Protein AF-0000000073406233 (afdb_homodimer)

Solvent-accessible surface area (backbone atoms only — not comparable to full-atom values): 13019 Å² total; per-residue (Å²): 131,81,78,71,68,75,78,52,61,60,64,56,54,26,54,64,67,69,50,50,72,65,38,45,51,52,51,52,48,48,65,69,65,70,52,70,41,33,51,62,58,50,15,62,76,68,72,44,57,47,68,59,40,46,52,33,52,50,50,39,36,74,75,60,45,32,47,71,45,80,42,73,58,92,57,93,62,80,64,46,53,32,35,31,70,40,94,59,34,68,59,51,50,47,51,51,48,50,51,43,36,48,52,48,50,46,36,52,65,53,34,53,66,73,102,131,80,78,72,68,74,78,51,61,61,64,55,54,25,54,63,69,69,50,48,71,65,37,45,51,51,51,51,49,47,66,69,65,69,54,70,40,34,51,63,57,51,14,63,76,69,72,45,55,50,70,59,39,46,53,33,52,50,51,38,36,74,76,61,46,33,48,72,44,81,42,74,58,93,56,95,60,82,64,45,52,32,35,32,69,40,93,60,34,66,59,50,50,48,50,52,48,50,50,42,36,48,51,48,51,46,36,51,66,54,35,54,65,73,100

Nearest PDB structures (foldseek):
  2d1h-assembly1_B  TM=9.060E-01  e=1.188E-09  Sulfurisphaera tokodaii str. 7
  3r0a-assembly1_A  TM=8.341E-01  e=3.318E-06  Methanosarcina mazei
  6xjf-assembly3_C  TM=7.543E-01  e=2.856E-05  Pyrococcus furiosus DSM 3638
  6pln-assembly2_B  TM=7.635E-01  e=7.187E-05  Pyrococcus furiosus
  6kf9-assembly1_G  TM=6.848E-01  e=2.781E-04  Thermococcus kodakarensis KOD1

Organism: Sulfolobus acidocaldarius (strain ATCC 33909 / DSM 639 / JCM 8929 / NBRC 15157 / NCIMB 11770) (NCBI:txid330779)

Secondary structure (DSSP, 8-state):
---------HHHHHHHHT--HHHHHHHHHHHHH-S-EEHHHHHHHHT--HHHHHHHHHHHHHHTSEEEEEE--SSSS--EEEEEE-TTHHHHHHHHHHHHHHHHHHIIIIIHHH-/---------HHHHHHHHT--HHHHHHHHHHHHH-S-EEHHHHHHHHT--HHHHHHHHHHHHHHTSEEEEEE--SSSS--EEEEEE-TTHHHHHHHHHHHHHHHHHHIIIIIHHH-

Structure (mmCIF, N/CA/C/O backbone):
data_AF-0000000073406233-model_v1
#
loop_
_entity.id
_entity.type
_entity.pdbx_description
1 polymer Lrs14
#
loop_
_atom_site.group_PDB
_atom_site.id
_atom_site.type_symbol
_atom_site.label_atom_id
_atom_site.label_alt_id
_atom_site.label_comp_id
_atom_site.label_asym_id
_atom_site.label_entity_id
_atom_site.label_seq_id
_atom_site.pdbx_PDB_ins_code
_atom_site.Cartn_x
_atom_site.Cartn_y
_atom_site.Cartn_z
_atom_site.occupancy
_atom_site.B_iso_or_equiv
_atom_site.auth_seq_id
_atom_site.auth_comp_id
_atom_site.auth_asym_id
_atom_site.auth_atom_id
_atom_site.pdbx_PDB_model_num
ATOM 1 N N . MET A 1 1 ? 2.82 15.617 28.672 1 27.91 1 MET A N 1
ATOM 2 C CA . MET A 1 1 ? 2.141 15.984 27.422 1 27.91 1 MET A CA 1
ATOM 3 C C . MET A 1 1 ? 1.972 14.766 26.516 1 27.91 1 MET A C 1
ATOM 5 O O . MET A 1 1 ? 2.955 14.141 26.125 1 27.91 1 MET A O 1
ATOM 9 N N . SER A 1 2 ? 0.947 13.945 26.688 1 33.59 2 SER A N 1
ATOM 10 C CA . SER A 1 2 ? 0.614 12.586 26.25 1 33.59 2 SER A CA 1
ATOM 11 C C . SER A 1 2 ? 0.707 12.461 24.734 1 33.59 2 SER A C 1
ATOM 13 O O . SER A 1 2 ? 0.006 13.156 24 1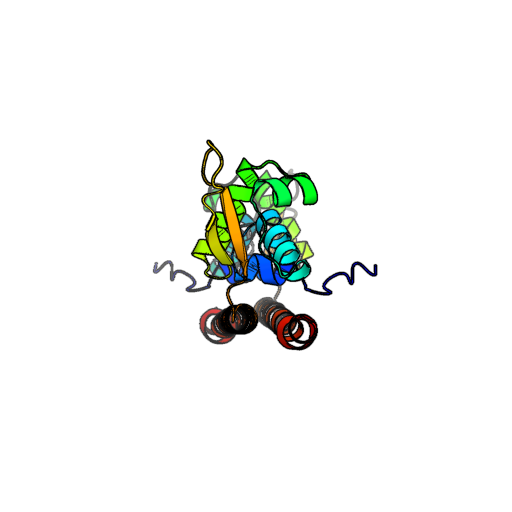 33.59 2 SER A O 1
ATOM 15 N N . GLN A 1 3 ? 1.938 12.555 24.109 1 39.31 3 GLN A N 1
ATOM 16 C CA . GLN A 1 3 ? 2.125 12.203 22.703 1 39.31 3 GLN A CA 1
ATOM 17 C C . GLN A 1 3 ? 1.116 11.141 22.266 1 39.31 3 GLN A C 1
ATOM 19 O O . GLN A 1 3 ? 1.322 9.945 22.484 1 39.31 3 GLN A O 1
ATOM 24 N N . GLU A 1 4 ? -0.13 11.32 22.562 1 43.41 4 GLU A N 1
ATOM 25 C CA . GLU A 1 4 ? -1.211 10.43 22.141 1 43.41 4 GLU A CA 1
ATOM 26 C C . GLU A 1 4 ? -0.972 9.891 20.734 1 43.41 4 GLU A C 1
ATOM 28 O O . GLU A 1 4 ? -0.929 10.656 19.766 1 43.41 4 GLU A O 1
ATOM 33 N N . LYS A 1 5 ? -0.075 8.922 20.562 1 53.22 5 LYS A N 1
ATOM 34 C CA . LYS A 1 5 ? 0.277 8.109 19.406 1 53.22 5 LYS A CA 1
ATOM 35 C C . LYS A 1 5 ? -0.947 7.824 18.547 1 53.22 5 LYS A C 1
ATOM 37 O O . LYS A 1 5 ? -1.964 7.332 19.031 1 53.22 5 LYS A O 1
ATOM 42 N N . MET A 1 6 ? -1.177 8.883 17.594 1 57.56 6 MET A N 1
ATOM 43 C CA . MET A 1 6 ? -2.23 8.625 16.625 1 57.56 6 MET A CA 1
ATOM 44 C C . MET A 1 6 ? -2.256 7.152 16.234 1 57.56 6 MET A C 1
ATOM 46 O O . MET A 1 6 ? -1.22 6.574 15.891 1 57.56 6 MET A O 1
ATOM 50 N N . GLY A 1 7 ? -3.037 6.387 17 1 69.62 7 GLY A N 1
ATOM 51 C CA . GLY A 1 7 ? -3.395 5 16.75 1 69.62 7 GLY A CA 1
ATOM 52 C C . GLY A 1 7 ? -3.676 4.711 15.281 1 69.62 7 GLY A C 1
ATOM 53 O O . GLY A 1 7 ? -4.367 3.746 14.953 1 69.62 7 GLY A O 1
ATOM 54 N N . ILE A 1 8 ? -3.139 5.617 14.328 1 77.19 8 ILE A N 1
ATOM 55 C CA . ILE A 1 8 ? -3.504 5.488 12.922 1 77.19 8 ILE A CA 1
ATOM 56 C C . ILE A 1 8 ? -2.594 4.469 12.242 1 77.19 8 ILE A C 1
ATOM 58 O O . ILE A 1 8 ? -1.377 4.48 12.445 1 77.19 8 ILE A O 1
ATOM 62 N N . ASN A 1 9 ? -3.225 3.521 11.656 1 89.25 9 ASN A N 1
ATOM 63 C CA . ASN A 1 9 ? -2.439 2.557 10.891 1 89.25 9 ASN A CA 1
ATOM 64 C C . ASN A 1 9 ? -1.696 3.227 9.742 1 89.25 9 ASN A C 1
ATOM 66 O O . ASN A 1 9 ? -2.297 3.551 8.711 1 89.25 9 ASN A O 1
ATOM 70 N N . LYS A 1 10 ? -0.419 3.467 9.914 1 93.81 10 LYS A N 1
ATOM 71 C CA . LYS A 1 10 ? 0.431 4.191 8.977 1 93.81 10 LYS A CA 1
ATOM 72 C C . LYS A 1 10 ? 0.488 3.482 7.625 1 93.81 10 LYS A C 1
ATOM 74 O O . LYS A 1 10 ? 0.562 4.133 6.578 1 93.81 10 LYS A O 1
ATOM 79 N N . GLU A 1 11 ? 0.4 2.219 7.676 1 94.12 11 GLU A N 1
ATOM 80 C CA . GLU A 1 11 ? 0.504 1.43 6.453 1 94.12 11 GLU A CA 1
ATOM 81 C C . GLU A 1 11 ? -0.662 1.714 5.512 1 94.12 11 GLU A C 1
ATOM 83 O O . GLU A 1 11 ? -0.484 1.771 4.293 1 94.12 11 GLU A O 1
ATOM 88 N N . VAL A 1 12 ? -1.821 1.859 6.008 1 95.5 12 VAL A N 1
ATOM 89 C CA . VAL A 1 12 ? -3.01 2.131 5.203 1 95.5 12 VAL A CA 1
ATOM 90 C C . VAL A 1 12 ? -2.869 3.484 4.512 1 95.5 12 VAL A C 1
ATOM 92 O O . VAL A 1 12 ? -3.168 3.613 3.322 1 95.5 12 VAL A O 1
ATOM 95 N N . ILE A 1 13 ? -2.379 4.414 5.227 1 96.62 13 ILE A N 1
ATOM 96 C CA . ILE A 1 13 ? -2.186 5.754 4.684 1 96.62 13 ILE A CA 1
ATOM 97 C C . ILE A 1 13 ? -1.127 5.715 3.584 1 96.62 13 ILE A C 1
ATOM 99 O O . ILE A 1 13 ? -1.344 6.238 2.488 1 96.62 13 ILE A O 1
ATOM 103 N N . ARG A 1 14 ? -0.051 5.066 3.906 1 96.38 14 ARG A N 1
ATOM 104 C CA . ARG A 1 14 ? 1.055 4.93 2.963 1 96.38 14 ARG A CA 1
ATOM 105 C C . ARG A 1 14 ? 0.585 4.301 1.655 1 96.38 14 ARG A C 1
ATOM 107 O O . ARG A 1 14 ? 0.91 4.793 0.573 1 96.38 14 ARG A O 1
ATOM 114 N N . CYS A 1 15 ? -0.228 3.336 1.757 1 95.38 15 CYS A N 1
ATOM 115 C CA . CYS A 1 15 ? -0.667 2.574 0.592 1 95.38 15 CYS A CA 1
ATOM 116 C C . CYS A 1 15 ? -1.748 3.324 -0.175 1 95.38 15 CYS A C 1
ATOM 118 O O . CYS A 1 15 ? -1.726 3.367 -1.406 1 95.38 15 CYS A O 1
ATOM 120 N N . CYS A 1 16 ? -2.629 3.838 0.503 1 97.06 16 CYS A N 1
ATOM 121 C CA . CYS A 1 16 ? -3.75 4.492 -0.163 1 97.06 16 CYS A CA 1
ATOM 122 C C . CYS A 1 16 ? -3.295 5.746 -0.893 1 97.06 16 CYS A C 1
ATOM 124 O O . CYS A 1 16 ? -3.807 6.066 -1.968 1 97.06 16 CYS A O 1
ATOM 126 N N . TYR A 1 17 ? -2.334 6.422 -0.331 1 97.31 17 TYR A N 1
ATOM 127 C CA . TYR A 1 17 ? -1.881 7.656 -0.963 1 97.31 17 TYR A CA 1
ATOM 128 C C . TYR A 1 17 ? -0.66 7.402 -1.84 1 97.31 17 TYR A C 1
ATOM 130 O O . TYR A 1 17 ? -0.208 8.297 -2.559 1 97.31 17 TYR A O 1
ATOM 138 N N . LYS A 1 18 ? -0.112 6.242 -1.764 1 95.88 18 LYS A N 1
ATOM 139 C CA . LYS A 1 18 ? 1.067 5.883 -2.543 1 95.88 18 LYS A CA 1
ATOM 140 C C . LYS A 1 18 ? 2.225 6.84 -2.266 1 95.88 18 LYS A C 1
ATOM 142 O O . LYS A 1 18 ? 2.83 7.375 -3.197 1 95.88 18 LYS A O 1
ATOM 147 N N . ILE A 1 19 ? 2.553 7 -0.996 1 97.06 19 ILE A N 1
ATOM 148 C CA . ILE A 1 19 ? 3.617 7.902 -0.577 1 97.06 19 ILE A CA 1
ATOM 149 C C . ILE A 1 19 ? 4.582 7.168 0.35 1 97.06 19 ILE A C 1
ATOM 151 O O . ILE A 1 19 ? 4.297 6.059 0.803 1 97.06 19 ILE A O 1
ATOM 155 N N . SER A 1 20 ? 5.715 7.789 0.673 1 96.81 20 SER A N 1
ATOM 156 C CA . SER A 1 20 ? 6.754 7.152 1.475 1 96.81 20 SER A CA 1
ATOM 157 C C . SER A 1 20 ? 6.434 7.234 2.963 1 96.81 20 SER A C 1
ATOM 159 O O . SER A 1 20 ? 5.527 7.961 3.369 1 96.81 20 SER A O 1
ATOM 161 N N . ASP A 1 21 ? 7.191 6.484 3.732 1 96.94 21 ASP A N 1
ATOM 162 C CA . ASP A 1 21 ? 7.055 6.527 5.188 1 96.94 21 ASP A CA 1
ATOM 163 C C . ASP A 1 21 ? 7.301 7.938 5.719 1 96.94 21 ASP A C 1
ATOM 165 O O . ASP A 1 21 ? 6.613 8.391 6.633 1 96.94 21 ASP A O 1
ATOM 169 N N . THR A 1 22 ? 8.242 8.539 5.062 1 97.88 22 THR A N 1
ATOM 170 C CA . THR A 1 22 ? 8.57 9.898 5.48 1 97.88 22 THR A CA 1
ATOM 171 C C . THR A 1 22 ? 7.406 10.844 5.215 1 97.88 22 THR A C 1
ATOM 173 O O . THR A 1 22 ? 7.082 11.688 6.051 1 97.88 22 THR A O 1
ATOM 176 N N . ASP A 1 23 ? 6.793 10.656 4.043 1 98.5 23 ASP A N 1
ATOM 177 C CA . ASP A 1 23 ? 5.625 11.469 3.715 1 98.5 23 ASP A CA 1
ATOM 178 C C . ASP A 1 23 ? 4.512 11.266 4.738 1 98.5 23 ASP A C 1
ATOM 180 O O . ASP A 1 23 ? 3.871 12.227 5.164 1 98.5 23 ASP A O 1
ATOM 184 N N . VAL A 1 24 ? 4.336 10.07 5.109 1 98.12 24 VAL A N 1
ATOM 185 C CA . VAL A 1 24 ? 3.301 9.734 6.082 1 98.12 24 VAL A CA 1
ATOM 186 C C . VAL A 1 24 ? 3.621 10.391 7.426 1 98.12 24 VAL A C 1
ATOM 188 O O . VAL A 1 24 ? 2.75 11 8.047 1 98.12 24 VAL A O 1
ATOM 191 N N . ASP A 1 25 ? 4.824 10.258 7.852 1 97.81 25 ASP A N 1
ATOM 192 C CA . ASP A 1 25 ? 5.23 10.836 9.125 1 97.81 25 ASP A CA 1
ATOM 193 C C . ASP A 1 25 ? 5.059 12.352 9.125 1 97.81 25 ASP A C 1
ATOM 195 O O . ASP A 1 25 ? 4.637 12.938 10.125 1 97.81 25 ASP A O 1
ATOM 199 N N . CYS A 1 26 ? 5.438 12.93 8.039 1 98.44 26 CYS A N 1
ATOM 200 C CA . CYS A 1 26 ? 5.246 14.367 7.887 1 98.44 26 CYS A CA 1
ATOM 201 C C . CYS A 1 26 ? 3.775 14.742 8.039 1 98.44 26 CYS A C 1
ATOM 203 O O . CYS A 1 26 ? 3.441 15.68 8.766 1 98.44 26 CYS A O 1
ATOM 205 N N . LEU A 1 27 ? 2.934 14 7.332 1 98.12 27 LEU A N 1
ATOM 206 C CA . LEU A 1 27 ? 1.495 14.227 7.398 1 98.12 27 LEU A CA 1
ATOM 207 C C . LEU A 1 27 ? 0.986 14.086 8.828 1 98.12 27 LEU A C 1
ATOM 209 O O . LEU A 1 27 ? 0.246 14.938 9.32 1 98.12 27 LEU A O 1
ATOM 213 N N . LEU A 1 28 ? 1.432 13.023 9.484 1 96.69 28 LEU A N 1
ATOM 214 C CA . LEU A 1 28 ? 0.965 12.758 10.844 1 96.69 28 LEU A CA 1
ATOM 215 C C . LEU A 1 28 ? 1.443 13.844 11.805 1 96.69 28 LEU A C 1
ATOM 217 O O . LEU A 1 28 ? 0.732 14.203 12.742 1 96.69 28 LEU A O 1
ATOM 221 N N . LYS A 1 29 ? 2.598 14.336 11.57 1 97.38 29 LYS A N 1
ATOM 222 C CA . LYS A 1 29 ? 3.109 15.43 12.398 1 97.38 29 LYS A CA 1
ATOM 223 C C . LYS A 1 29 ? 2.27 16.688 12.227 1 97.38 29 LYS A C 1
ATOM 225 O O . LYS A 1 29 ? 1.967 17.375 13.203 1 97.38 29 LYS A O 1
ATOM 230 N N . LEU A 1 30 ? 1.92 17 11.008 1 97.75 30 LEU A N 1
ATOM 231 C CA . LEU A 1 30 ? 1.071 18.156 10.734 1 97.75 30 LEU A CA 1
ATOM 232 C C . LEU A 1 30 ? -0.292 18 11.398 1 97.75 30 LEU A C 1
ATOM 234 O O . LEU A 1 30 ? -0.848 18.953 11.922 1 97.75 30 LEU A O 1
ATOM 238 N N . ILE A 1 31 ? -0.804 16.797 11.344 1 96.25 31 ILE A N 1
ATOM 239 C CA . ILE A 1 31 ? -2.09 16.5 11.961 1 96.25 31 ILE A CA 1
ATOM 240 C C . ILE A 1 31 ? -1.979 16.672 13.477 1 96.25 31 ILE A C 1
ATOM 242 O O . ILE A 1 31 ? -2.91 17.156 14.125 1 96.25 31 ILE A O 1
ATOM 246 N N . GLU A 1 32 ? -0.879 16.297 13.984 1 94.5 32 GLU A N 1
ATOM 247 C CA . GLU A 1 32 ? -0.629 16.406 15.422 1 94.5 32 GLU A CA 1
ATO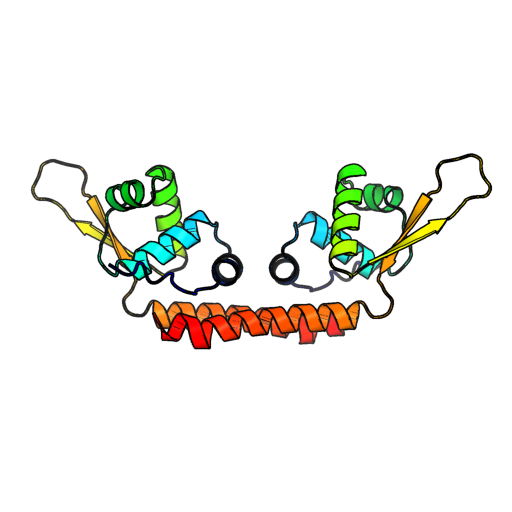M 248 C C . GLU A 1 32 ? -0.538 17.875 15.852 1 94.5 32 GLU A C 1
ATOM 250 O O . GLU A 1 32 ? -1.104 18.25 16.875 1 94.5 32 GLU A O 1
ATOM 255 N N . LEU A 1 33 ? 0.175 18.656 15.117 1 95.12 33 LEU A N 1
ATOM 256 C CA . LEU A 1 33 ? 0.464 20.031 15.492 1 95.12 33 LEU A CA 1
ATOM 257 C C . LEU A 1 33 ? -0.759 20.922 15.281 1 95.12 33 LEU A C 1
ATOM 259 O O . LEU A 1 33 ? -1.033 21.797 16.094 1 95.12 33 LEU A O 1
ATOM 263 N N . ARG A 1 34 ? -1.436 20.719 14.164 1 95.19 34 ARG A N 1
ATOM 264 C CA . ARG A 1 34 ? -2.631 21.469 13.805 1 95.19 34 ARG A CA 1
ATOM 265 C C . ARG A 1 34 ? -2.336 22.969 13.734 1 95.19 34 ARG A C 1
ATOM 267 O O . ARG A 1 34 ? -3.146 23.781 14.172 1 95.19 34 ARG A O 1
ATOM 274 N N . LYS A 1 35 ? -1.199 23.391 13.32 1 96.44 35 LYS A N 1
ATOM 275 C CA . LYS A 1 35 ? -0.795 24.781 13.156 1 96.44 35 LYS A CA 1
ATOM 276 C C . LYS A 1 35 ? 0.178 24.938 11.992 1 96.44 35 LYS A C 1
ATOM 278 O O . LYS A 1 35 ? 0.847 23.984 11.602 1 96.44 35 LYS A O 1
ATOM 283 N N . PRO A 1 36 ? 0.246 26.141 11.398 1 97.56 36 PRO A N 1
ATOM 284 C CA . PRO A 1 36 ? 1.221 26.391 10.328 1 97.56 36 PRO A CA 1
ATOM 285 C C . PRO A 1 36 ? 2.662 26.188 10.789 1 97.56 36 PRO A C 1
ATOM 287 O O . PRO A 1 36 ? 3.006 26.547 11.922 1 97.56 36 PRO A O 1
ATOM 290 N N . ILE A 1 37 ? 3.432 25.609 9.938 1 97.5 37 ILE A N 1
ATOM 291 C CA . ILE A 1 37 ? 4.824 25.328 10.289 1 97.5 37 ILE A CA 1
ATOM 292 C C . ILE A 1 37 ? 5.699 25.469 9.039 1 97.5 37 ILE A C 1
ATOM 294 O O . ILE A 1 37 ? 5.266 25.156 7.934 1 97.5 37 ILE A O 1
ATOM 298 N N . THR A 1 38 ? 6.945 25.938 9.25 1 97.31 38 THR A N 1
ATOM 299 C CA . THR A 1 38 ? 7.875 26.047 8.133 1 97.31 38 THR A CA 1
ATOM 300 C C . THR A 1 38 ? 8.578 24.719 7.875 1 97.31 38 THR A C 1
ATOM 302 O O . THR A 1 38 ? 8.594 23.844 8.742 1 97.31 38 THR A O 1
ATOM 305 N N . SER A 1 39 ? 9.109 24.609 6.594 1 97.69 39 SER A N 1
ATOM 306 C CA . SER A 1 39 ? 9.875 23.406 6.273 1 97.69 39 SER A CA 1
ATOM 307 C C . SER A 1 39 ? 11.062 23.234 7.211 1 97.69 39 SER A C 1
ATOM 309 O O . SER A 1 39 ? 11.414 22.125 7.586 1 97.69 39 SER A O 1
ATOM 311 N N . GLU A 1 40 ? 11.625 24.344 7.668 1 96.94 40 GLU A N 1
ATOM 312 C CA . GLU A 1 40 ? 12.766 24.312 8.57 1 96.94 40 GLU A CA 1
ATOM 313 C C . GLU A 1 40 ? 12.375 23.781 9.945 1 96.94 40 GLU A C 1
ATOM 315 O O . GLU A 1 40 ? 13.07 22.938 10.508 1 96.94 40 GLU A O 1
ATOM 320 N N . GLU A 1 41 ? 11.352 24.297 10.438 1 97.62 41 GLU A N 1
ATOM 321 C CA . GLU A 1 41 ? 10.867 23.844 11.734 1 97.62 41 GLU A CA 1
ATOM 322 C C . GLU A 1 41 ? 10.508 22.359 11.711 1 97.62 41 GLU A C 1
ATOM 324 O O . GLU A 1 41 ? 10.852 21.609 12.633 1 97.62 41 GLU A O 1
ATOM 329 N N . LEU A 1 42 ? 9.805 21.938 10.695 1 98.25 42 LEU A N 1
ATOM 330 C CA . LEU A 1 42 ? 9.414 20.547 10.562 1 98.25 42 LEU A CA 1
ATOM 331 C C . LEU A 1 42 ? 10.641 19.641 10.438 1 98.25 42 LEU A C 1
ATOM 333 O O . LEU A 1 42 ? 10.68 18.562 11.031 1 98.25 42 LEU A O 1
ATOM 337 N N . SER A 1 43 ? 11.609 20.062 9.648 1 98.56 43 SER A N 1
ATOM 338 C CA . SER A 1 43 ? 12.875 19.344 9.508 1 98.56 43 SER A CA 1
ATOM 339 C C . SER A 1 43 ? 13.539 19.125 10.859 1 98.56 43 SER A C 1
ATOM 341 O O . SER A 1 43 ? 13.977 18.016 11.172 1 98.56 43 SER A O 1
ATOM 343 N N . ASP A 1 44 ? 13.57 20.172 11.68 1 98.25 44 ASP A N 1
ATOM 344 C CA . ASP A 1 44 ? 14.18 20.109 13.008 1 98.25 44 ASP A CA 1
ATOM 345 C C . ASP A 1 44 ? 13.414 19.141 13.914 1 98.25 44 ASP A C 1
ATOM 347 O O . ASP A 1 44 ? 14.023 18.328 14.617 1 98.25 44 ASP A O 1
ATOM 351 N N . MET A 1 45 ? 12.102 19.219 13.867 1 97.69 45 MET A N 1
ATOM 352 C CA . MET A 1 45 ? 11.258 18.391 14.727 1 97.69 45 MET A CA 1
ATOM 353 C C . MET A 1 45 ? 11.391 16.922 14.359 1 97.69 45 MET A C 1
ATOM 355 O O . MET A 1 45 ? 11.375 16.047 15.234 1 97.69 45 MET A O 1
ATOM 359 N N . MET A 1 46 ? 11.484 16.641 13.07 1 98.12 46 MET A N 1
ATOM 360 C CA . MET A 1 46 ? 11.477 15.258 12.594 1 98.12 46 MET A CA 1
ATOM 361 C C . MET A 1 46 ? 12.898 14.727 12.438 1 98.12 46 MET A C 1
ATOM 363 O O . MET A 1 46 ? 13.094 13.531 12.234 1 98.12 46 MET A O 1
ATOM 367 N N . LYS A 1 47 ? 13.875 15.609 12.555 1 98.38 47 LYS A N 1
ATOM 368 C CA . LYS A 1 47 ? 15.281 15.25 12.391 1 98.38 47 LYS A CA 1
ATOM 369 C C . LYS A 1 47 ? 15.539 14.641 11.023 1 98.38 47 LYS A C 1
ATOM 371 O O . LYS A 1 47 ? 16.172 13.586 10.914 1 98.38 47 LYS A O 1
ATOM 376 N N . VAL A 1 48 ? 14.945 15.203 9.992 1 98.25 48 VAL A N 1
ATOM 377 C CA . VAL A 1 48 ? 15.086 14.891 8.578 1 98.25 48 VAL A CA 1
ATOM 378 C C . VAL A 1 48 ? 15.539 16.141 7.816 1 98.25 48 VAL A C 1
ATOM 380 O O . VAL A 1 48 ? 15.219 17.266 8.211 1 98.25 48 VAL A O 1
ATOM 383 N N . SER A 1 49 ? 16.281 16.031 6.793 1 98.5 49 SER A N 1
ATOM 384 C CA . SER A 1 49 ? 16.812 17.172 6.051 1 98.5 49 SER A CA 1
ATOM 385 C C . SER A 1 49 ? 15.68 18.047 5.492 1 98.5 49 SER A C 1
ATOM 387 O O . SER A 1 49 ? 14.617 17.531 5.141 1 98.5 49 SER A O 1
ATOM 389 N N . LYS A 1 50 ? 16 19.234 5.324 1 97.75 50 LYS A N 1
ATOM 390 C CA . LYS A 1 50 ? 15.031 20.172 4.773 1 97.75 50 LYS A CA 1
ATOM 391 C C . LYS A 1 50 ? 14.617 19.766 3.359 1 97.75 50 LYS A C 1
ATOM 393 O O . LYS A 1 50 ? 13.453 19.906 2.982 1 97.75 50 LYS A O 1
ATOM 398 N N . THR A 1 51 ? 15.586 19.312 2.602 1 98 51 THR A N 1
ATOM 399 C CA . THR A 1 51 ? 15.305 18.875 1.242 1 98 51 THR A CA 1
ATOM 400 C C . THR A 1 51 ? 1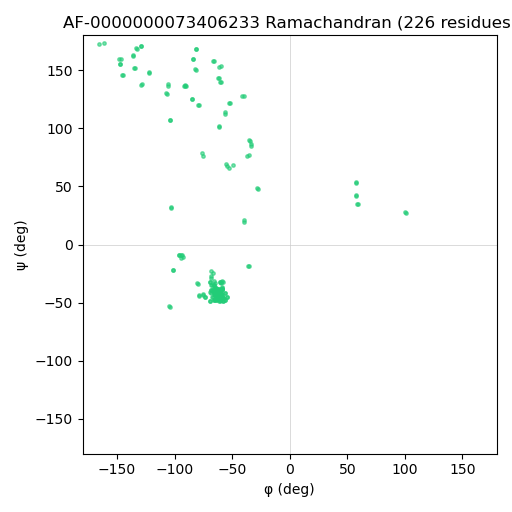4.266 17.75 1.244 1 98 51 THR A C 1
ATOM 402 O O . THR A 1 51 ? 13.289 17.797 0.491 1 98 51 THR A O 1
ATOM 405 N N . THR A 1 52 ? 14.383 16.75 2.113 1 98.44 52 THR A N 1
ATOM 406 C CA . THR A 1 52 ? 13.445 15.648 2.234 1 98.44 52 THR A CA 1
ATOM 407 C C . THR A 1 52 ? 12.07 16.141 2.676 1 98.44 52 THR A C 1
ATOM 409 O O . THR A 1 52 ? 11.047 15.727 2.125 1 98.44 52 THR A O 1
ATOM 412 N N . ILE A 1 53 ? 12.141 16.984 3.578 1 98.69 53 ILE A N 1
ATOM 413 C CA . ILE A 1 53 ? 10.898 17.547 4.102 1 98.69 53 ILE A CA 1
ATOM 414 C C . ILE A 1 53 ? 10.188 18.344 3.004 1 98.69 53 ILE A C 1
ATOM 416 O O . ILE A 1 53 ? 8.977 18.219 2.824 1 98.69 53 ILE A O 1
ATOM 420 N N . GLU A 1 54 ? 10.906 19.156 2.336 1 98.31 54 GLU A N 1
ATOM 421 C CA . GLU A 1 54 ? 10.32 19.953 1.261 1 98.31 54 GLU A CA 1
ATOM 422 C C . GLU A 1 54 ? 9.703 19.047 0.188 1 98.31 54 GLU A C 1
ATOM 424 O O . GLU A 1 54 ? 8.641 19.359 -0.348 1 98.31 54 GLU A O 1
ATOM 429 N N . ASN A 1 55 ? 10.336 17.969 -0.107 1 98.75 55 ASN A N 1
ATOM 430 C CA . ASN A 1 55 ? 9.789 16.984 -1.042 1 98.75 55 ASN A CA 1
ATOM 431 C C . ASN A 1 55 ? 8.484 16.391 -0.524 1 98.75 55 ASN A C 1
ATOM 433 O O . ASN A 1 55 ? 7.516 16.266 -1.275 1 98.75 55 ASN A O 1
ATOM 437 N N . SER A 1 56 ? 8.461 16.047 0.708 1 98.81 56 SER A N 1
ATOM 438 C CA . SER A 1 56 ? 7.254 15.5 1.318 1 98.81 56 SER A CA 1
ATOM 439 C C . SER A 1 56 ? 6.113 16.516 1.296 1 98.81 56 SER A C 1
ATOM 441 O O . SER A 1 56 ? 4.977 16.172 0.96 1 98.81 56 SER A O 1
ATOM 443 N N . LEU A 1 57 ? 6.465 17.719 1.646 1 98.75 57 LEU A N 1
ATOM 444 C CA . LEU A 1 57 ? 5.457 18.781 1.678 1 98.75 57 LEU A CA 1
ATOM 445 C C . LEU A 1 57 ? 4.887 19.016 0.285 1 98.75 57 LEU A C 1
ATOM 447 O O . LEU A 1 57 ? 3.682 19.25 0.134 1 98.75 57 LEU A O 1
ATOM 451 N N . LYS A 1 58 ? 5.723 19.016 -0.662 1 98.62 58 LYS A N 1
ATOM 452 C CA . LYS A 1 58 ? 5.258 19.156 -2.039 1 98.62 58 LYS A CA 1
ATOM 453 C C . LYS A 1 58 ? 4.297 18.031 -2.41 1 98.62 58 LYS A C 1
ATOM 455 O O . LYS A 1 58 ? 3.24 18.281 -2.996 1 98.62 58 LYS A O 1
ATOM 460 N N . LYS A 1 59 ? 4.621 16.797 -2.043 1 98.75 59 LYS A N 1
ATOM 461 C CA . LYS A 1 59 ? 3.77 15.648 -2.34 1 98.75 59 LYS A CA 1
ATOM 462 C C . LYS A 1 59 ? 2.422 15.766 -1.636 1 98.75 59 LYS A C 1
ATOM 464 O O . LYS A 1 59 ? 1.377 15.508 -2.236 1 98.75 59 LYS A O 1
ATOM 469 N N . LEU A 1 60 ? 2.482 16.141 -0.412 1 98.75 60 LEU A N 1
ATOM 470 C CA . LEU A 1 60 ? 1.261 16.281 0.371 1 98.75 60 LEU A CA 1
ATOM 471 C C . LEU A 1 60 ? 0.384 17.406 -0.183 1 98.75 60 LEU A C 1
ATOM 473 O O . LEU A 1 60 ? -0.845 17.312 -0.14 1 98.75 60 LEU A O 1
ATOM 477 N N . MET A 1 61 ? 1.056 18.438 -0.748 1 98.62 61 MET A N 1
ATOM 478 C CA . MET A 1 61 ? 0.317 19.5 -1.424 1 98.62 61 MET A CA 1
ATOM 479 C C . MET A 1 61 ? -0.315 19 -2.713 1 98.62 61 MET A C 1
ATOM 481 O O . MET A 1 61 ? -1.472 19.297 -3.008 1 98.62 61 MET A O 1
ATOM 485 N N . ASP A 1 62 ? 0.406 18.188 -3.479 1 98.5 62 ASP A N 1
ATOM 486 C CA . ASP A 1 62 ? -0.09 17.609 -4.727 1 98.5 62 ASP A CA 1
ATOM 487 C C . ASP A 1 62 ? -1.301 16.719 -4.48 1 98.5 62 ASP A C 1
ATOM 489 O O . ASP A 1 62 ? -2.234 16.688 -5.285 1 98.5 62 ASP A O 1
ATOM 493 N N . ILE A 1 63 ? -1.264 15.992 -3.404 1 98.25 63 ILE A N 1
ATOM 494 C CA . ILE A 1 63 ? -2.363 15.109 -3.016 1 98.25 63 ILE A CA 1
ATOM 495 C C . ILE A 1 63 ? -3.566 15.953 -2.59 1 98.25 63 ILE A C 1
ATOM 497 O O . ILE A 1 63 ? -4.711 15.508 -2.707 1 98.25 63 ILE A O 1
ATOM 501 N N . GLY A 1 64 ? -3.262 17.078 -2.037 1 98.56 64 GLY A N 1
ATOM 502 C CA . GLY A 1 64 ? -4.324 18 -1.658 1 98.56 64 GLY A CA 1
ATOM 503 C C . GLY A 1 64 ? -4.656 17.953 -0.179 1 98.56 64 GLY A C 1
ATOM 504 O O . GLY A 1 64 ? -5.789 18.25 0.218 1 98.56 64 GLY A O 1
ATOM 505 N N . LEU A 1 65 ? -3.699 17.609 0.635 1 98.56 65 LEU A N 1
ATOM 506 C CA . LEU A 1 65 ? -3.967 17.484 2.062 1 98.56 65 LEU A CA 1
ATOM 507 C C . LEU A 1 65 ? -3.469 18.703 2.828 1 98.56 65 LEU A C 1
ATOM 509 O O . LEU A 1 65 ? -3.914 18.953 3.949 1 98.56 65 LEU A O 1
ATOM 513 N N . ILE A 1 66 ? -2.484 19.453 2.193 1 98.75 66 ILE A N 1
ATOM 514 C CA . ILE A 1 66 ? -1.942 20.625 2.855 1 98.75 66 ILE A CA 1
ATOM 515 C C . ILE A 1 66 ? -1.837 21.781 1.854 1 98.75 66 ILE A C 1
ATOM 517 O O . ILE A 1 66 ? -1.973 21.578 0.646 1 98.75 66 ILE A O 1
ATOM 521 N N . THR A 1 67 ? -1.716 22.906 2.35 1 98.31 67 THR A N 1
ATOM 522 C CA . THR A 1 67 ? -1.462 24.125 1.576 1 98.31 67 THR A CA 1
ATOM 523 C C . THR A 1 67 ? -0.342 24.938 2.209 1 98.31 67 THR A C 1
ATOM 525 O O . THR A 1 67 ? 0.145 24.609 3.291 1 98.31 67 THR A O 1
ATOM 528 N N . ARG A 1 68 ? 0.147 25.938 1.475 1 97.19 68 ARG A N 1
ATOM 529 C CA . ARG A 1 68 ? 1.18 26.797 2.041 1 97.19 68 ARG A CA 1
ATOM 530 C C . ARG A 1 68 ? 0.875 28.266 1.768 1 97.19 68 ARG A C 1
ATOM 532 O O . ARG A 1 68 ? 0.145 28.594 0.829 1 97.19 68 ARG A O 1
ATOM 539 N N . GLU A 1 69 ? 1.332 29.094 2.631 1 95 69 GLU A N 1
ATOM 540 C CA . GLU A 1 69 ? 1.231 30.547 2.496 1 95 69 GLU A CA 1
ATOM 541 C C . GLU A 1 69 ? 2.592 31.219 2.68 1 95 69 GLU A C 1
ATOM 543 O O . GLU A 1 69 ? 3.377 30.812 3.541 1 95 69 GLU A O 1
ATOM 548 N N . LYS A 1 70 ? 2.758 32.188 1.777 1 91.44 70 LYS A N 1
ATOM 549 C CA . LYS A 1 70 ? 3.998 32.938 1.87 1 91.44 70 LYS A CA 1
ATOM 550 C C . LYS A 1 70 ? 3.916 34 2.979 1 91.44 70 LYS A C 1
ATOM 552 O O . LYS A 1 70 ? 2.92 34.719 3.092 1 91.44 70 LYS A O 1
ATOM 557 N N . LYS A 1 71 ? 4.777 33.906 3.932 1 82.31 71 LYS A N 1
ATOM 558 C CA . LYS A 1 71 ? 4.863 35 4.898 1 82.31 71 LYS A CA 1
ATOM 559 C C . LYS A 1 71 ? 6.094 35.875 4.648 1 82.31 71 LYS A C 1
ATOM 561 O O . LYS A 1 71 ? 7.207 35.344 4.531 1 82.31 71 LYS A O 1
ATOM 566 N N . THR A 1 72 ? 5.797 37.125 4.105 1 71.75 72 THR A N 1
ATOM 567 C CA . THR A 1 72 ? 6.867 38.062 3.861 1 71.75 72 THR A CA 1
ATOM 568 C C . THR A 1 72 ? 7.332 38.719 5.168 1 71.75 72 THR A C 1
ATOM 570 O O . THR A 1 72 ? 6.523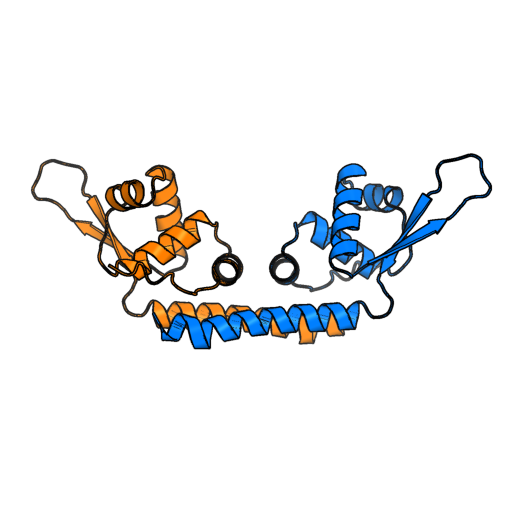 39.281 5.91 1 71.75 72 THR A O 1
ATOM 573 N N . ASP A 1 73 ? 8.094 38 5.891 1 62.56 73 ASP A N 1
ATOM 574 C CA . ASP A 1 73 ? 8.648 38.75 7.008 1 62.56 73 ASP A CA 1
ATOM 575 C C . ASP A 1 73 ? 9.32 40.031 6.523 1 62.56 73 ASP A C 1
ATOM 577 O O . ASP A 1 73 ? 9.844 40.094 5.41 1 62.56 73 ASP A O 1
ATOM 581 N N . LYS A 1 74 ? 8.766 41.188 7.102 1 61.72 74 LYS A N 1
ATOM 582 C CA . LYS A 1 74 ? 9.328 42.5 6.84 1 61.72 74 LYS A CA 1
ATOM 583 C C . LYS A 1 74 ? 10.852 42.438 6.727 1 61.72 74 LYS A C 1
ATOM 585 O O . LYS A 1 74 ? 11.5 43.406 6.371 1 61.72 74 LYS A O 1
ATOM 590 N N . ARG A 1 75 ? 11.492 41.406 7.215 1 59.06 75 ARG A N 1
ATOM 591 C CA . ARG A 1 75 ? 12.945 41.469 7.203 1 59.06 75 ARG A CA 1
ATOM 592 C C . ARG A 1 75 ? 13.5 41.062 5.836 1 59.06 75 ARG A C 1
ATOM 594 O O . ARG A 1 75 ? 12.82 40.406 5.043 1 59.06 75 ARG A O 1
ATOM 601 N N . ILE A 1 76 ? 14.438 41.5 5.543 1 63.84 76 ILE A N 1
ATOM 602 C CA . ILE A 1 76 ? 15.422 41.344 4.48 1 63.84 76 ILE A CA 1
ATOM 603 C C . ILE A 1 76 ? 15.781 39.875 4.332 1 63.84 76 ILE A C 1
ATOM 605 O O . ILE A 1 76 ? 16.297 39.25 5.273 1 63.84 76 ILE A O 1
ATOM 609 N N . GLY A 1 77 ? 14.914 39 3.873 1 64.12 77 GLY A N 1
ATOM 610 C CA . GLY A 1 77 ? 15.305 37.656 3.576 1 64.12 77 GLY A CA 1
ATOM 611 C C . GLY A 1 77 ? 14.281 36.906 2.75 1 64.12 77 GLY A C 1
ATOM 612 O O . GLY A 1 77 ? 13.266 37.469 2.346 1 64.12 77 GLY A O 1
ATOM 613 N N . ARG A 1 78 ? 14.633 35.656 2.285 1 71.94 78 ARG A N 1
ATOM 614 C CA . ARG A 1 78 ? 13.805 34.781 1.467 1 71.94 78 ARG A CA 1
ATOM 615 C C . ARG A 1 78 ? 12.469 34.5 2.146 1 71.94 78 ARG A C 1
ATOM 617 O O . ARG A 1 78 ? 12.43 34.156 3.328 1 71.94 78 ARG A O 1
ATOM 624 N N . PRO A 1 79 ? 11.5 34.969 1.546 1 76.94 79 PRO A N 1
ATOM 625 C CA . PRO A 1 79 ? 10.172 34.688 2.096 1 76.94 79 PRO A CA 1
ATOM 626 C C . PRO A 1 79 ? 10.039 33.25 2.572 1 76.94 79 PRO A C 1
ATOM 628 O O . PRO A 1 79 ? 10.617 32.344 1.972 1 76.94 79 PRO A O 1
ATOM 631 N N . LYS A 1 80 ? 9.609 33.062 3.799 1 87.62 80 LYS A N 1
ATOM 632 C CA . LYS A 1 80 ? 9.375 31.719 4.316 1 87.62 80 LYS A CA 1
ATOM 633 C C . LYS A 1 80 ? 7.945 31.266 4.047 1 87.62 80 LYS A C 1
ATOM 635 O O . LYS A 1 80 ? 7.012 32.062 4.098 1 87.62 80 LYS A O 1
ATOM 640 N N . TYR A 1 81 ? 7.812 30.031 3.615 1 95 81 TYR A N 1
ATOM 641 C CA . TYR A 1 81 ? 6.492 29.438 3.451 1 95 81 TYR A CA 1
ATOM 642 C C . TYR A 1 81 ? 6.059 28.703 4.723 1 95 81 TYR A C 1
ATOM 644 O O . TYR A 1 81 ? 6.871 28.047 5.367 1 95 81 TYR A O 1
ATOM 652 N N . TYR A 1 82 ? 4.785 28.922 5.086 1 97.38 82 TYR A N 1
ATOM 653 C CA . TYR A 1 82 ? 4.164 28.172 6.168 1 97.38 82 TYR A CA 1
ATOM 654 C C . TYR A 1 82 ? 3.174 27.156 5.625 1 97.38 82 TYR A C 1
ATOM 656 O O . TYR A 1 82 ? 2.32 27.484 4.797 1 97.38 82 TYR A O 1
ATOM 664 N N . TYR A 1 83 ? 3.309 25.906 6.086 1 98.25 83 TYR A N 1
ATOM 665 C CA . TYR A 1 83 ? 2.477 24.797 5.629 1 98.25 83 TYR A CA 1
ATOM 666 C C . TYR A 1 83 ? 1.451 24.422 6.691 1 98.25 83 TYR A C 1
ATOM 668 O O . TYR A 1 83 ? 1.76 24.406 7.883 1 98.25 83 TYR A O 1
ATOM 676 N N . THR A 1 84 ? 0.279 24.172 6.266 1 97.81 84 THR A N 1
ATOM 677 C CA . THR A 1 84 ? -0.77 23.766 7.191 1 97.81 84 THR A CA 1
ATOM 678 C C . THR A 1 84 ? -1.753 22.812 6.504 1 97.81 84 THR A C 1
ATOM 680 O O . THR A 1 84 ? -1.812 22.766 5.273 1 97.81 84 THR A O 1
ATOM 683 N N . LEU A 1 85 ? -2.475 22.062 7.273 1 98.31 85 LEU A N 1
ATOM 684 C CA . LEU A 1 85 ? -3.553 21.219 6.754 1 98.31 85 LEU A CA 1
ATOM 685 C C . LEU A 1 85 ? -4.637 22.078 6.109 1 98.31 85 LEU A C 1
ATOM 687 O O . LEU A 1 85 ? -4.922 23.188 6.578 1 98.31 85 LEU A O 1
ATOM 691 N N . ILE A 1 86 ? -5.191 21.562 5.055 1 98.12 86 ILE A N 1
ATOM 692 C CA . ILE A 1 86 ? -6.359 22.25 4.523 1 98.12 86 ILE A CA 1
ATOM 693 C C . ILE A 1 86 ? -7.516 22.156 5.516 1 98.12 86 ILE A C 1
ATOM 695 O O . ILE A 1 86 ? -7.523 21.266 6.379 1 98.12 86 ILE A O 1
ATOM 699 N N . ILE A 1 87 ? -8.516 23.016 5.492 1 96.31 87 ILE A N 1
ATOM 700 C CA . ILE A 1 87 ? -9.609 23.156 6.449 1 96.31 87 ILE A CA 1
ATOM 701 C C . ILE A 1 87 ? -10.383 21.844 6.523 1 96.31 87 ILE A C 1
ATOM 703 O O . ILE A 1 87 ? -10.734 21.375 7.609 1 96.31 87 ILE A O 1
ATOM 707 N N . ASN A 1 88 ? -10.711 21.141 5.445 1 96.44 88 ASN A N 1
ATOM 708 C CA . ASN A 1 88 ? -11.523 19.938 5.402 1 96.44 88 ASN A CA 1
ATOM 709 C C . ASN A 1 88 ? -10.656 18.688 5.211 1 96.44 88 ASN A C 1
ATOM 711 O O . ASN A 1 88 ? -11.086 17.719 4.574 1 96.44 88 ASN A O 1
ATOM 715 N N . PHE A 1 89 ? -9.391 18.734 5.758 1 97.38 89 PHE A N 1
ATOM 716 C CA . PHE A 1 89 ? -8.453 17.641 5.504 1 97.38 89 PHE A CA 1
ATOM 717 C C . PHE A 1 89 ? -9.016 16.328 6.016 1 97.38 89 PHE A C 1
ATOM 719 O O . PHE A 1 89 ? -8.781 15.266 5.418 1 97.38 89 PHE A O 1
ATOM 726 N N . GLU A 1 90 ? -9.781 16.344 7.098 1 95.56 90 GLU A N 1
ATOM 727 C CA . GLU A 1 90 ? -10.336 15.109 7.648 1 95.56 90 GLU A CA 1
ATOM 728 C C . GLU A 1 90 ? -11.305 14.453 6.668 1 95.56 90 GLU A C 1
ATOM 730 O O . GLU A 1 90 ? -11.242 13.242 6.445 1 95.56 90 GLU A O 1
ATOM 735 N N . ASP A 1 91 ? -12.188 15.305 6.121 1 96.5 91 ASP A N 1
ATOM 736 C CA . ASP A 1 91 ? -13.133 14.812 5.129 1 96.5 91 ASP A CA 1
ATOM 737 C C . ASP A 1 91 ? -12.414 14.289 3.887 1 96.5 91 ASP A C 1
ATOM 739 O O . ASP A 1 91 ? -12.789 13.266 3.326 1 96.5 91 ASP A O 1
ATOM 743 N N . LYS A 1 92 ? -11.477 15.008 3.463 1 97.5 92 LYS A N 1
ATOM 744 C CA . LYS A 1 92 ? -10.703 14.594 2.293 1 97.5 92 LYS A CA 1
ATOM 745 C C . LYS A 1 92 ? -10.023 13.25 2.531 1 97.5 92 LYS A C 1
ATOM 747 O O . LYS A 1 92 ? -10.062 12.367 1.674 1 97.5 92 LYS A O 1
ATOM 752 N N . MET A 1 93 ? -9.375 13.102 3.674 1 97.19 93 MET A N 1
ATOM 753 C CA . MET A 1 93 ? -8.703 11.844 3.998 1 97.19 93 MET A CA 1
ATOM 754 C C . MET A 1 93 ? -9.703 10.703 4.094 1 97.19 93 MET A C 1
ATOM 756 O O . MET A 1 93 ? -9.445 9.602 3.602 1 97.19 93 MET A O 1
ATOM 760 N N . ARG A 1 94 ? -10.797 10.969 4.742 1 96.06 94 ARG A N 1
ATOM 761 C CA . ARG A 1 94 ? -11.836 9.945 4.84 1 96.06 94 ARG A CA 1
ATOM 762 C C . ARG A 1 94 ? -12.273 9.477 3.459 1 96.06 94 ARG A C 1
ATOM 764 O O . ARG A 1 94 ? -12.359 8.273 3.203 1 96.06 94 ARG A O 1
ATOM 771 N N . ASN A 1 95 ? -12.539 10.438 2.592 1 97.44 95 ASN A N 1
ATOM 772 C CA . ASN A 1 95 ? -12.992 10.117 1.243 1 97.44 95 ASN A CA 1
ATOM 773 C C . ASN A 1 95 ? -11.914 9.398 0.443 1 97.44 95 ASN A C 1
ATOM 775 O O . ASN A 1 95 ? -12.211 8.477 -0.327 1 97.44 95 ASN A O 1
ATOM 779 N N . ASP A 1 96 ? -10.68 9.844 0.597 1 97.81 96 ASP A N 1
ATOM 780 C CA . ASP A 1 96 ? -9.578 9.18 -0.088 1 97.81 96 ASP A CA 1
ATOM 781 C C . ASP A 1 96 ? -9.453 7.727 0.359 1 97.81 96 ASP A C 1
ATOM 783 O O . ASP A 1 96 ? -9.273 6.828 -0.468 1 97.81 96 ASP A O 1
ATOM 787 N N . LEU A 1 97 ? -9.547 7.449 1.612 1 97.38 97 LEU A N 1
ATOM 788 C CA . LEU A 1 97 ? -9.43 6.098 2.15 1 97.38 97 LEU A CA 1
ATOM 789 C C . LEU A 1 97 ? -10.617 5.238 1.721 1 97.38 97 LEU A C 1
ATOM 791 O O . LEU A 1 97 ? -10.453 4.055 1.419 1 97.38 97 LEU A O 1
ATOM 795 N N . LEU A 1 98 ? -11.812 5.875 1.708 1 97 98 LEU A N 1
ATOM 796 C CA . LEU A 1 98 ? -12.992 5.168 1.22 1 97 98 LEU A CA 1
ATOM 797 C C . LEU A 1 98 ? -12.812 4.746 -0.235 1 97 98 LEU A C 1
ATOM 799 O O . LEU A 1 98 ? -13.18 3.635 -0.615 1 97 98 LEU A O 1
ATOM 803 N N . ASN A 1 99 ? -12.258 5.629 -0.999 1 97.25 99 ASN A N 1
ATOM 804 C CA . ASN A 1 99 ? -12 5.305 -2.398 1 97.25 99 ASN A CA 1
ATOM 805 C C . ASN A 1 99 ? -10.984 4.176 -2.535 1 97.25 99 ASN A C 1
ATOM 807 O O . ASN A 1 99 ? -11.094 3.35 -3.443 1 97.25 99 ASN A O 1
ATOM 811 N N . CYS A 1 100 ? -10.07 4.168 -1.703 1 97.38 100 CYS A N 1
ATOM 812 C CA . CYS A 1 100 ? -9.102 3.076 -1.675 1 97.38 100 CYS A CA 1
ATOM 813 C C . CYS A 1 100 ? -9.789 1.745 -1.394 1 97.38 100 CYS A C 1
ATOM 815 O O . CYS A 1 100 ? -9.547 0.758 -2.09 1 97.38 100 CYS A O 1
ATOM 817 N N . SER A 1 101 ? -10.609 1.711 -0.41 1 96.94 101 SER A N 1
ATOM 818 C CA . SER A 1 101 ? -11.359 0.499 -0.083 1 96.94 101 SER A CA 1
ATOM 819 C C . SER A 1 101 ? -12.219 0.043 -1.257 1 96.94 101 SER A C 1
ATOM 821 O O . SER A 1 101 ? -12.328 -1.155 -1.522 1 96.94 101 SER A O 1
ATOM 823 N N . LYS A 1 102 ? -12.789 0.959 -1.956 1 95.56 102 LYS A N 1
ATOM 824 C CA . LYS A 1 102 ? -13.633 0.643 -3.104 1 95.56 102 LYS A CA 1
ATOM 825 C C . LYS A 1 102 ? -12.828 -0.013 -4.219 1 95.56 102 LYS A C 1
ATOM 827 O O . LYS A 1 102 ? -13.328 -0.889 -4.926 1 95.56 102 LYS A O 1
ATOM 832 N N . LEU A 1 103 ? -11.664 0.484 -4.387 1 95.25 103 LEU A N 1
ATOM 833 C CA . LEU A 1 103 ? -10.789 -0.113 -5.395 1 95.25 103 LEU A CA 1
ATOM 834 C C . LEU A 1 103 ? -10.523 -1.582 -5.078 1 95.25 103 LEU A C 1
ATOM 836 O O . LEU A 1 103 ? -10.531 -2.424 -5.98 1 95.25 103 LEU A O 1
ATOM 840 N N . ILE A 1 104 ? -10.25 -1.924 -3.838 1 96.69 104 ILE A N 1
ATOM 841 C CA . ILE A 1 104 ? -10.023 -3.305 -3.426 1 96.69 104 ILE A CA 1
ATOM 842 C C . ILE A 1 104 ? -11.266 -4.145 -3.713 1 96.69 104 ILE A C 1
ATOM 844 O O . ILE A 1 104 ? -11.164 -5.25 -4.25 1 96.69 104 ILE A O 1
ATOM 848 N N . ASP A 1 105 ? -12.359 -3.547 -3.379 1 95.56 105 ASP A N 1
ATOM 849 C CA . ASP A 1 105 ? -13.617 -4.262 -3.576 1 95.56 105 ASP A CA 1
ATOM 850 C C . ASP A 1 105 ? -13.859 -4.539 -5.059 1 95.56 105 ASP A C 1
ATOM 852 O O . ASP A 1 105 ? -14.391 -5.594 -5.418 1 95.56 105 ASP A O 1
ATOM 856 N N . GLN A 1 106 ? -13.531 -3.609 -5.844 1 94.19 106 GLN A N 1
ATOM 857 C CA . GLN A 1 106 ? -13.68 -3.787 -7.285 1 94.19 106 GLN A CA 1
ATOM 858 C C . GLN A 1 106 ? -12.805 -4.926 -7.793 1 94.19 106 GLN A C 1
ATOM 860 O O . GLN A 1 106 ? -13.219 -5.703 -8.656 1 94.19 106 GLN A O 1
ATOM 865 N N . VAL A 1 107 ? -11.594 -4.969 -7.254 1 94.19 107 VAL A N 1
ATOM 866 C CA . VAL A 1 107 ? -10.688 -6.039 -7.648 1 94.19 107 VAL A CA 1
ATOM 867 C C . VAL A 1 107 ? -11.281 -7.391 -7.254 1 94.19 107 VAL A C 1
ATOM 869 O O . VAL A 1 107 ? -11.234 -8.344 -8.031 1 94.19 107 VAL A O 1
ATOM 872 N N . ILE A 1 108 ? -11.82 -7.477 -6.137 1 94.69 108 ILE A N 1
ATOM 873 C CA . ILE A 1 108 ? -12.43 -8.703 -5.637 1 94.69 108 ILE A CA 1
ATOM 874 C C . ILE A 1 108 ? -13.602 -9.102 -6.535 1 94.69 108 ILE A C 1
ATOM 876 O O . ILE A 1 108 ? -13.711 -10.258 -6.945 1 94.69 108 ILE A O 1
ATOM 880 N N . SER A 1 109 ? -14.422 -8.172 -6.879 1 93.12 109 SER A N 1
ATOM 881 C CA . SER A 1 109 ? -15.664 -8.445 -7.59 1 93.12 109 SER A CA 1
ATOM 882 C C . SER A 1 109 ? -15.414 -8.648 -9.078 1 93.12 109 SER A C 1
ATOM 884 O O . SER A 1 109 ? -16.109 -9.438 -9.727 1 93.12 109 SER A O 1
ATOM 886 N N . GLU A 1 110 ? -14.453 -7.969 -9.672 1 91.19 110 GLU A N 1
ATOM 887 C CA . GLU A 1 110 ? -14.273 -7.996 -11.117 1 91.19 110 GLU A CA 1
ATOM 888 C C . GLU A 1 110 ? -13.086 -8.875 -11.508 1 91.19 110 GLU A C 1
ATOM 890 O O . GLU A 1 110 ? -13.242 -9.844 -12.25 1 91.19 110 GLU A O 1
ATOM 895 N N . ASP A 1 111 ? -12.008 -8.57 -10.914 1 85.94 111 ASP A N 1
ATOM 896 C CA . ASP A 1 111 ? -10.789 -9.25 -11.344 1 85.94 111 ASP A CA 1
ATOM 897 C C . ASP A 1 111 ? -10.766 -10.695 -10.852 1 85.94 111 ASP A C 1
ATOM 899 O O . ASP A 1 111 ? -10.422 -11.609 -11.602 1 85.94 111 ASP A O 1
ATOM 903 N N . MET A 1 112 ? -11.086 -10.938 -9.656 1 87.81 112 MET A N 1
ATOM 904 C CA . MET A 1 112 ? -11.016 -12.281 -9.086 1 87.81 112 MET A CA 1
ATOM 905 C C . MET A 1 112 ? -12.062 -13.188 -9.719 1 87.81 112 MET A C 1
ATOM 907 O O . MET A 1 112 ? -11.891 -14.414 -9.75 1 87.81 112 MET A O 1
ATOM 911 N N . ALA A 1 113 ? -13.164 -12.586 -10.164 1 82.75 113 ALA A N 1
ATOM 912 C CA . ALA A 1 113 ? -14.203 -13.359 -10.836 1 82.75 113 ALA A CA 1
ATOM 913 C C . ALA A 1 113 ? -13.703 -13.906 -12.172 1 82.75 113 ALA A C 1
ATOM 915 O O . ALA A 1 113 ? -14.234 -14.891 -12.688 1 82.75 113 ALA A O 1
ATOM 916 N N . ARG A 1 114 ? -12.703 -13.258 -12.773 1 78.94 114 ARG A N 1
ATOM 917 C CA . ARG A 1 114 ? -12.219 -13.641 -14.094 1 78.94 114 ARG A CA 1
ATOM 918 C C . ARG A 1 114 ? -11.047 -14.617 -13.992 1 78.94 114 ARG A C 1
ATOM 920 O O . ARG A 1 114 ? -10.555 -15.109 -15 1 78.94 114 ARG A O 1
ATOM 927 N N . ILE A 1 115 ? -10.547 -14.773 -12.797 1 76 115 ILE A N 1
ATOM 928 C CA . ILE A 1 115 ? -9.461 -15.727 -12.586 1 76 115 ILE A CA 1
ATOM 929 C C . ILE A 1 115 ? -10.031 -17.141 -12.422 1 76 115 ILE A C 1
ATOM 931 O O . ILE A 1 115 ? -11.07 -17.312 -11.781 1 76 115 ILE A O 1
ATOM 935 N N . MET B 1 1 ? -2.48 -16.375 -28.984 1 27.75 1 MET B N 1
ATOM 936 C CA . MET B 1 1 ? -2.764 -16.797 -27.609 1 27.75 1 MET B CA 1
ATOM 937 C C . MET B 1 1 ? -2.898 -15.594 -26.688 1 27.75 1 MET B C 1
ATOM 939 O O . MET B 1 1 ? -1.966 -14.797 -26.547 1 27.75 1 MET B O 1
ATOM 943 N N . SER B 1 2 ? -4.062 -14.977 -26.531 1 33.53 2 SER B N 1
ATOM 944 C CA . SER B 1 2 ? -4.5 -13.688 -26 1 33.53 2 SER B CA 1
ATOM 945 C C . SER B 1 2 ? -4.008 -13.492 -24.578 1 33.53 2 SER B C 1
ATOM 947 O O . SER B 1 2 ? -4.301 -14.297 -23.688 1 33.53 2 SER B O 1
ATOM 949 N N . GLN B 1 3 ? -2.672 -13.312 -24.328 1 39.12 3 GLN B N 1
ATOM 950 C CA . GLN B 1 3 ? -2.176 -12.891 -23.016 1 39.12 3 GLN B CA 1
ATOM 951 C C . GLN B 1 3 ? -3.217 -12.062 -22.266 1 39.12 3 GLN B C 1
ATOM 953 O O . GLN B 1 3 ? -3.354 -10.859 -22.516 1 39.12 3 GLN B O 1
ATOM 958 N N . GLU B 1 4 ? -4.445 -12.492 -22.188 1 43.19 4 GLU B N 1
ATOM 959 C CA . GLU B 1 4 ? -5.508 -11.828 -21.438 1 43.19 4 GLU B CA 1
ATOM 960 C C . GLU B 1 4 ? -4.969 -11.188 -20.156 1 43.19 4 GLU B C 1
ATOM 962 O O . GLU B 1 4 ? -4.457 -11.875 -19.281 1 43.19 4 GLU B O 1
ATOM 967 N N . LYS B 1 5 ? -4.301 -10.031 -20.266 1 53.25 5 LYS B N 1
ATOM 968 C CA . LYS B 1 5 ? -3.787 -9.094 -19.266 1 53.25 5 LYS B CA 1
ATOM 969 C C . LYS B 1 5 ? -4.707 -9.039 -18.047 1 53.25 5 LYS B C 1
ATOM 971 O O . LYS B 1 5 ? -5.906 -8.781 -18.172 1 53.25 5 LYS B O 1
ATOM 976 N N . MET B 1 6 ? -4.391 -10.094 -17.109 1 57.12 6 MET B N 1
ATOM 977 C CA . MET B 1 6 ? -5.117 -10.031 -15.844 1 57.12 6 MET B CA 1
ATOM 978 C C . MET B 1 6 ? -5.359 -8.586 -15.414 1 57.12 6 MET B C 1
ATOM 980 O O . MET B 1 6 ? -4.43 -7.781 -15.398 1 57.12 6 MET B O 1
ATOM 984 N N . GLY B 1 7 ? -6.5 -8.047 -15.891 1 69 7 GLY B N 1
ATOM 985 C CA . GLY B 1 7 ? -7.078 -6.77 -15.5 1 69 7 GLY B CA 1
ATOM 986 C C . GLY B 1 7 ? -6.961 -6.496 -14.008 1 69 7 GLY B C 1
ATOM 987 O O . GLY B 1 7 ? -7.719 -5.691 -13.461 1 69 7 GLY B O 1
ATOM 988 N N . ILE B 1 8 ? -5.992 -7.246 -13.289 1 76.44 8 ILE B N 1
ATOM 989 C CA . ILE B 1 8 ? -5.938 -7.145 -11.836 1 76.44 8 ILE B CA 1
ATOM 990 C C . ILE B 1 8 ? -5.102 -5.934 -11.43 1 76.44 8 ILE B C 1
ATOM 992 O O . ILE B 1 8 ? -4.027 -5.695 -11.992 1 76.44 8 ILE B O 1
ATOM 996 N N . ASN B 1 9 ? -5.703 -5.125 -10.656 1 88.62 9 ASN B N 1
ATOM 997 C CA . ASN B 1 9 ? -4.945 -3.99 -10.133 1 88.62 9 ASN B CA 1
ATOM 998 C C . ASN B 1 9 ? -3.766 -4.445 -9.281 1 88.62 9 ASN B C 1
ATOM 1000 O O . ASN B 1 9 ? -3.945 -4.863 -8.133 1 88.62 9 ASN B O 1
ATOM 1004 N N . LYS B 1 10 ? -2.594 -4.426 -9.844 1 93.81 10 LYS B N 1
ATOM 1005 C CA . LYS B 1 10 ? -1.365 -4.918 -9.227 1 93.81 10 LYS B CA 1
ATOM 1006 C C . LYS B 1 10 ? -1.062 -4.168 -7.93 1 93.81 10 LYS B C 1
ATOM 1008 O O . LYS B 1 10 ? -0.537 -4.746 -6.977 1 93.81 10 LYS B O 1
ATOM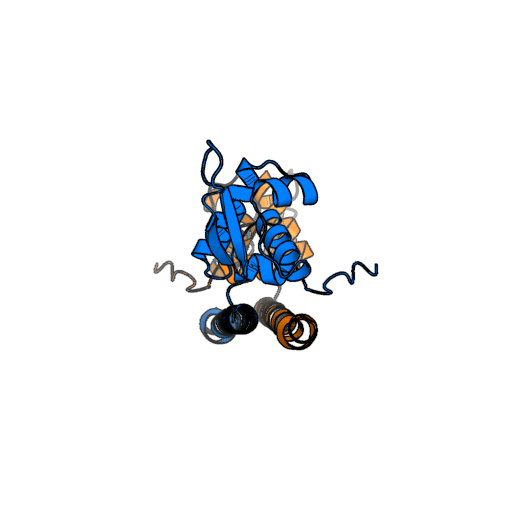 1013 N N . GLU B 1 11 ? -1.425 -2.955 -7.898 1 94 11 GLU B N 1
ATOM 1014 C CA . GLU B 1 11 ? -1.132 -2.121 -6.738 1 94 11 GLU B CA 1
ATOM 1015 C C . GLU B 1 11 ? -1.876 -2.617 -5.5 1 94 11 GLU B C 1
ATOM 1017 O O . GLU B 1 11 ? -1.337 -2.586 -4.395 1 94 11 GLU B O 1
ATOM 1022 N N . VAL B 1 12 ? -3.07 -3.031 -5.645 1 95.44 12 VAL B N 1
ATOM 1023 C CA . VAL B 1 12 ? -3.877 -3.525 -4.535 1 95.44 12 VAL B CA 1
ATOM 1024 C C . VAL B 1 12 ? -3.246 -4.789 -3.959 1 95.44 12 VAL B C 1
ATOM 1026 O O . VAL B 1 12 ? -3.141 -4.941 -2.74 1 95.44 12 VAL B O 1
ATOM 1029 N N . ILE B 1 13 ? -2.805 -5.617 -4.816 1 96.62 13 ILE B N 1
ATOM 1030 C CA . ILE B 1 13 ? -2.176 -6.867 -4.395 1 96.62 13 ILE B CA 1
ATOM 1031 C C . ILE B 1 13 ? -0.874 -6.562 -3.656 1 96.62 13 ILE B C 1
ATOM 1033 O O . ILE B 1 13 ? -0.638 -7.082 -2.562 1 96.62 13 ILE B O 1
ATOM 1037 N N . ARG B 1 14 ? -0.096 -5.703 -4.262 1 96.38 14 ARG B N 1
ATOM 1038 C CA . ARG B 1 14 ? 1.182 -5.301 -3.682 1 96.38 14 ARG B CA 1
ATOM 1039 C C . ARG B 1 14 ? 0.994 -4.742 -2.275 1 96.38 14 ARG B C 1
ATOM 1041 O O . ARG B 1 14 ? 1.723 -5.109 -1.354 1 96.38 14 ARG B O 1
ATOM 1048 N N . CYS B 1 15 ? -0.008 -3.969 -2.098 1 95.31 15 CYS B N 1
ATOM 1049 C CA . CYS B 1 15 ? -0.241 -3.277 -0.834 1 95.31 15 CYS B CA 1
ATOM 1050 C C . CYS B 1 15 ? -0.857 -4.215 0.196 1 95.31 15 CYS B C 1
ATOM 1052 O O . CYS B 1 15 ? -0.46 -4.211 1.363 1 95.31 15 CYS B O 1
ATOM 1054 N N . CYS B 1 16 ? -1.762 -4.941 -0.222 1 97.06 16 CYS B N 1
ATOM 1055 C CA . CYS B 1 16 ? -2.465 -5.797 0.728 1 97.06 16 CYS B CA 1
ATOM 1056 C C . CYS B 1 16 ? -1.552 -6.898 1.25 1 97.06 16 CYS B C 1
ATOM 1058 O O . CYS B 1 16 ? -1.641 -7.281 2.418 1 97.06 16 CYS B O 1
ATOM 1060 N N . TYR B 1 17 ? -0.684 -7.371 0.411 1 97.31 17 TYR B N 1
ATOM 1061 C CA . TYR B 1 17 ? 0.193 -8.453 0.841 1 97.31 17 TYR B CA 1
ATOM 1062 C C . TYR B 1 17 ? 1.534 -7.914 1.32 1 97.31 17 TYR B C 1
ATOM 1064 O O . TYR B 1 17 ? 2.361 -8.664 1.845 1 97.31 17 TYR B O 1
ATOM 1072 N N . LYS B 1 18 ? 1.776 -6.66 1.113 1 95.88 18 LYS B N 1
ATOM 1073 C CA . LYS B 1 18 ? 3.027 -6.023 1.513 1 95.88 18 LYS B CA 1
ATOM 1074 C C . LYS B 1 18 ? 4.227 -6.719 0.875 1 95.88 18 LYS B C 1
ATOM 1076 O O . LYS B 1 18 ? 5.188 -7.07 1.565 1 95.88 18 LYS B O 1
ATOM 1081 N N . ILE B 1 19 ? 4.188 -6.848 -0.439 1 97.06 19 ILE B N 1
ATOM 1082 C CA . ILE B 1 19 ? 5.25 -7.52 -1.183 1 97.06 19 ILE B CA 1
ATOM 1083 C C . ILE B 1 19 ? 5.719 -6.629 -2.33 1 97.06 19 ILE B C 1
ATOM 1085 O O . ILE B 1 19 ? 5.082 -5.621 -2.645 1 97.06 19 ILE B O 1
ATOM 1089 N N . SER B 1 20 ? 6.809 -7.012 -2.986 1 96.88 20 SER B N 1
ATOM 1090 C CA . SER B 1 20 ? 7.406 -6.195 -4.039 1 96.88 20 SER B CA 1
ATOM 1091 C C . SER B 1 20 ? 6.684 -6.395 -5.367 1 96.88 20 SER B C 1
ATOM 1093 O O . SER B 1 20 ? 5.871 -7.309 -5.508 1 96.88 20 SER B O 1
ATOM 1095 N N . ASP B 1 21 ? 6.992 -5.531 -6.305 1 96.88 21 ASP B N 1
ATOM 1096 C CA . ASP B 1 21 ? 6.445 -5.652 -7.652 1 96.88 21 ASP B CA 1
ATOM 1097 C C . ASP B 1 21 ? 6.82 -6.992 -8.281 1 96.88 21 ASP B C 1
ATOM 1099 O O . ASP B 1 21 ? 6.004 -7.613 -8.961 1 96.88 21 ASP B O 1
ATOM 1103 N N . THR B 1 22 ? 8.016 -7.348 -7.945 1 97.94 22 THR B N 1
ATOM 1104 C CA . THR B 1 22 ? 8.492 -8.617 -8.484 1 97.94 22 THR B CA 1
ATOM 1105 C C . THR B 1 22 ? 7.684 -9.781 -7.918 1 97.94 22 THR B C 1
ATOM 1107 O O . THR B 1 22 ? 7.32 -10.703 -8.648 1 97.94 22 THR B O 1
ATOM 1110 N N . ASP B 1 23 ? 7.43 -9.695 -6.621 1 98.5 23 ASP B N 1
ATOM 1111 C CA . ASP B 1 23 ? 6.613 -10.727 -5.988 1 98.5 23 ASP B CA 1
ATOM 1112 C C . ASP B 1 23 ? 5.23 -10.797 -6.633 1 98.5 23 ASP B C 1
ATOM 1114 O O . ASP B 1 23 ? 4.715 -11.891 -6.883 1 98.5 23 ASP B O 1
ATOM 1118 N N . VAL B 1 24 ? 4.695 -9.688 -6.883 1 98.12 24 VAL B N 1
ATOM 1119 C CA . VAL B 1 24 ? 3.371 -9.609 -7.492 1 98.12 24 VAL B CA 1
ATOM 1120 C C . VAL B 1 24 ? 3.412 -10.227 -8.891 1 98.12 24 VAL B C 1
ATOM 1122 O O . VAL B 1 24 ? 2.547 -11.031 -9.25 1 98.12 24 VAL B O 1
ATOM 1125 N N . ASP B 1 25 ? 4.375 -9.852 -9.656 1 97.81 25 ASP B N 1
ATOM 1126 C CA . ASP B 1 25 ? 4.496 -10.367 -11.016 1 97.81 25 ASP B CA 1
ATOM 1127 C C . ASP B 1 25 ? 4.66 -11.891 -11.016 1 97.81 25 ASP B C 1
ATOM 1129 O O . ASP B 1 25 ? 4.098 -12.578 -11.867 1 97.81 25 ASP B O 1
ATOM 1133 N N . CYS B 1 26 ? 5.457 -12.336 -10.102 1 98.44 26 CYS B N 1
ATOM 1134 C CA . CYS B 1 26 ? 5.633 -13.781 -9.953 1 98.44 26 CYS B CA 1
ATOM 1135 C C . CYS B 1 26 ? 4.297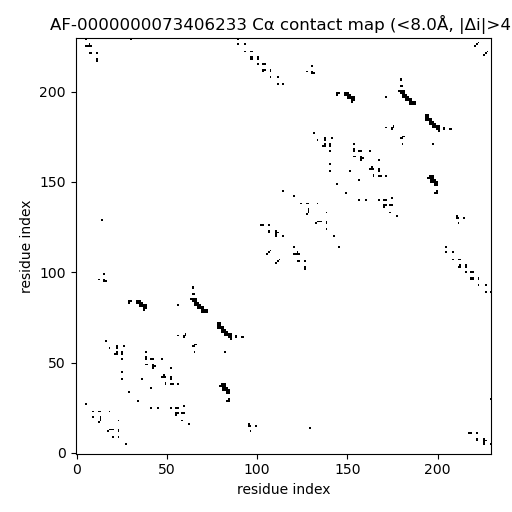 -14.461 -9.68 1 98.44 26 CYS B C 1
ATOM 1137 O O . CYS B 1 26 ? 3.973 -15.477 -10.305 1 98.44 26 CYS B O 1
ATOM 1139 N N . LEU B 1 27 ? 3.57 -13.891 -8.719 1 98.12 27 LEU B N 1
ATOM 1140 C CA . LEU B 1 27 ? 2.262 -14.43 -8.367 1 98.12 27 LEU B CA 1
ATOM 1141 C C . LEU B 1 27 ? 1.335 -14.445 -9.578 1 98.12 27 LEU B C 1
ATOM 1143 O O . LEU B 1 27 ? 0.685 -15.453 -9.852 1 98.12 27 LEU B O 1
ATOM 1147 N N . LEU B 1 28 ? 1.319 -13.344 -10.305 1 96.69 28 LEU B N 1
ATOM 1148 C CA . LEU B 1 28 ? 0.428 -13.234 -11.453 1 96.69 28 LEU B CA 1
ATOM 1149 C C . LEU B 1 28 ? 0.824 -14.219 -12.547 1 96.69 28 LEU B C 1
ATOM 1151 O O . LEU B 1 28 ? -0.039 -14.758 -13.242 1 96.69 28 LEU B O 1
ATOM 1155 N N . LYS B 1 29 ? 2.07 -14.445 -12.695 1 97.38 29 LYS B N 1
ATOM 1156 C CA . LYS B 1 29 ? 2.535 -15.43 -13.664 1 97.38 29 LYS B CA 1
ATOM 1157 C C . LYS B 1 29 ? 2.072 -16.844 -13.297 1 97.38 29 LYS B C 1
ATOM 1159 O O . LYS B 1 29 ? 1.646 -17.609 -14.164 1 97.38 29 LYS B O 1
ATOM 1164 N N . LEU B 1 30 ? 2.18 -17.172 -12.039 1 97.75 30 LEU B N 1
ATOM 1165 C CA . LEU B 1 30 ? 1.716 -18.469 -11.562 1 97.75 30 LEU B CA 1
ATOM 1166 C C . LEU B 1 30 ? 0.216 -18.625 -11.789 1 97.75 30 LEU B C 1
ATOM 1168 O O . LEU B 1 30 ? -0.25 -19.703 -12.156 1 97.75 30 LEU B O 1
ATOM 1172 N N . ILE B 1 31 ? -0.496 -17.578 -11.539 1 96.19 31 ILE B N 1
ATOM 1173 C CA . ILE B 1 31 ? -1.94 -17.578 -11.742 1 96.19 31 ILE B CA 1
ATOM 1174 C C . ILE B 1 31 ? -2.25 -17.781 -13.227 1 96.19 31 ILE B C 1
ATOM 1176 O O . ILE B 1 31 ? -3.203 -18.469 -13.586 1 96.19 31 ILE B O 1
ATOM 1180 N N . GLU B 1 32 ? -1.455 -17.188 -14.023 1 94.44 32 GLU B N 1
ATOM 1181 C CA . GLU B 1 32 ? -1.621 -17.297 -15.477 1 94.44 32 GLU B CA 1
ATOM 1182 C C . GLU B 1 32 ? -1.351 -18.719 -15.961 1 94.44 32 GLU B C 1
ATOM 1184 O O . GLU B 1 32 ? -2.098 -19.25 -16.781 1 94.44 32 GLU B O 1
ATOM 1189 N N . LEU B 1 33 ? -0.311 -19.297 -15.492 1 95.19 33 LEU B N 1
ATOM 1190 C CA . LEU B 1 33 ? 0.143 -20.594 -15.984 1 95.19 33 LEU B CA 1
ATOM 1191 C C . LEU B 1 33 ? -0.744 -21.719 -15.453 1 95.19 33 LEU B C 1
ATOM 1193 O O . LEU B 1 33 ? -1.048 -22.672 -16.188 1 95.19 33 LEU B O 1
ATOM 1197 N N . ARG B 1 34 ? -1.075 -21.641 -14.172 1 95.12 34 ARG B N 1
ATOM 1198 C CA . ARG B 1 34 ? -1.919 -22.625 -13.5 1 95.12 34 ARG B CA 1
ATOM 1199 C C . ARG B 1 34 ? -1.305 -24.016 -13.578 1 95.12 34 ARG B C 1
ATOM 1201 O O . ARG B 1 34 ? -2.012 -25 -13.797 1 95.12 34 ARG B O 1
ATOM 1208 N N . LYS B 1 35 ? -0.033 -24.172 -13.531 1 96.44 35 LYS B N 1
ATOM 1209 C CA . LYS B 1 35 ? 0.692 -25.438 -13.539 1 96.44 35 LYS B CA 1
ATOM 1210 C C . LYS B 1 35 ? 1.977 -25.344 -12.727 1 96.44 35 LYS B C 1
ATOM 1212 O O . LYS B 1 35 ? 2.516 -24.266 -12.523 1 96.44 35 LYS B O 1
ATOM 1217 N N . PRO B 1 36 ? 2.471 -26.469 -12.227 1 97.56 36 PRO B N 1
ATOM 1218 C CA . PRO B 1 36 ? 3.746 -26.469 -11.5 1 97.56 36 PRO B CA 1
ATOM 1219 C C . PRO B 1 36 ? 4.91 -25.984 -12.367 1 97.56 36 PRO B C 1
ATOM 1221 O O . PRO B 1 36 ? 4.973 -26.297 -13.555 1 97.56 36 PRO B O 1
ATOM 1224 N N . ILE B 1 37 ? 5.746 -25.219 -11.758 1 97.5 37 ILE B N 1
ATOM 1225 C CA . ILE B 1 37 ? 6.883 -24.672 -12.492 1 97.5 37 ILE B CA 1
ATOM 1226 C C . ILE B 1 37 ? 8.094 -24.578 -11.57 1 97.5 37 ILE B C 1
ATOM 1228 O O . ILE B 1 37 ? 7.953 -24.312 -10.367 1 97.5 37 ILE B O 1
ATOM 1232 N N . THR B 1 38 ? 9.281 -24.781 -12.133 1 97.38 38 THR B N 1
ATOM 1233 C CA . THR B 1 38 ? 10.5 -24.641 -11.344 1 97.38 38 THR B CA 1
ATOM 1234 C C . THR B 1 38 ? 10.945 -23.188 -11.266 1 97.38 38 THR B C 1
ATOM 1236 O O . THR B 1 38 ? 10.523 -22.359 -12.07 1 97.38 38 THR B O 1
ATOM 1239 N N . SER B 1 39 ? 11.797 -22.922 -10.203 1 97.69 39 SER B N 1
ATOM 1240 C CA . SER B 1 39 ? 12.344 -21.578 -10.086 1 97.69 39 SER B CA 1
ATOM 1241 C C . SER B 1 39 ? 13.141 -21.188 -11.32 1 97.69 39 SER B C 1
ATOM 1243 O O . SER B 1 39 ? 13.117 -20.031 -11.742 1 97.69 39 SER B O 1
ATOM 1245 N N . GLU B 1 40 ? 13.758 -22.156 -11.953 1 96.94 40 GLU B N 1
ATOM 1246 C CA . GLU B 1 40 ? 14.555 -21.922 -13.148 1 96.94 40 GLU B CA 1
ATOM 1247 C C . GLU B 1 40 ? 13.672 -21.531 -14.328 1 96.94 40 GLU B C 1
ATOM 1249 O O . GLU B 1 40 ? 13.969 -20.562 -15.039 1 96.94 40 GLU B O 1
ATOM 1254 N N . GLU B 1 41 ? 12.695 -22.25 -14.523 1 97.62 41 GLU B N 1
ATOM 1255 C CA . GLU B 1 41 ? 11.766 -21.969 -15.609 1 97.62 41 GLU B CA 1
ATOM 1256 C C . GLU B 1 41 ? 11.117 -20.594 -15.43 1 97.62 41 GLU B C 1
ATOM 1258 O O . GLU B 1 41 ? 11 -19.828 -16.391 1 97.62 41 GLU B O 1
ATOM 1263 N N . LEU B 1 42 ? 10.664 -20.312 -14.234 1 98.31 42 LEU B N 1
ATOM 1264 C CA . LEU B 1 42 ? 10.039 -19.031 -13.945 1 98.31 42 LEU B CA 1
ATOM 1265 C C . LEU B 1 42 ? 11.023 -17.891 -14.164 1 98.31 42 LEU B C 1
ATOM 1267 O O . LEU B 1 42 ? 10.656 -16.844 -14.711 1 98.31 42 LEU B O 1
ATOM 1271 N N . SER B 1 43 ? 12.25 -18.047 -13.711 1 98.56 43 SER B N 1
ATOM 1272 C CA . SER B 1 43 ? 13.32 -17.078 -13.93 1 98.56 43 SER B CA 1
ATOM 1273 C C . SER B 1 43 ? 13.492 -16.766 -15.414 1 98.56 43 SER B C 1
ATOM 1275 O O . SER B 1 43 ? 13.57 -15.594 -15.805 1 98.56 43 SER B O 1
ATOM 1277 N N . ASP B 1 44 ? 13.5 -17.797 -16.234 1 98.25 44 ASP B N 1
ATOM 1278 C CA . ASP B 1 44 ? 13.664 -17.656 -17.672 1 98.25 44 ASP B CA 1
ATOM 1279 C C . ASP B 1 44 ? 12.477 -16.906 -18.297 1 98.25 44 ASP B C 1
ATOM 1281 O O . ASP B 1 44 ? 12.656 -16 -19.109 1 98.25 44 ASP B O 1
ATOM 1285 N N . MET B 1 45 ? 11.289 -17.266 -17.844 1 97.75 45 MET B N 1
ATOM 1286 C CA . MET B 1 45 ? 10.07 -16.672 -18.391 1 97.75 45 MET B CA 1
ATOM 1287 C C . MET B 1 45 ? 9.984 -15.188 -18.031 1 97.75 45 MET B C 1
ATOM 1289 O O . MET B 1 45 ? 9.531 -14.375 -18.844 1 97.75 45 MET B O 1
ATOM 1293 N N . MET B 1 46 ? 10.391 -14.859 -16.828 1 98.12 46 MET B N 1
ATOM 1294 C CA . MET B 1 46 ? 10.227 -13.5 -16.328 1 98.12 46 MET B CA 1
ATOM 1295 C C . MET B 1 46 ? 11.477 -12.672 -16.578 1 98.12 46 MET B C 1
ATOM 1297 O O . MET B 1 46 ? 11.469 -11.445 -16.406 1 98.12 46 MET B O 1
ATOM 1301 N N . LYS B 1 47 ? 12.547 -13.328 -17.016 1 98.38 47 LYS B N 1
ATOM 1302 C CA . LYS B 1 47 ? 13.828 -12.672 -17.266 1 98.38 47 LYS B CA 1
ATOM 1303 C C . LYS B 1 47 ? 14.336 -11.969 -16.016 1 98.38 47 LYS B C 1
ATOM 1305 O O . LYS B 1 47 ? 14.727 -10.797 -16.062 1 98.38 47 LYS B O 1
A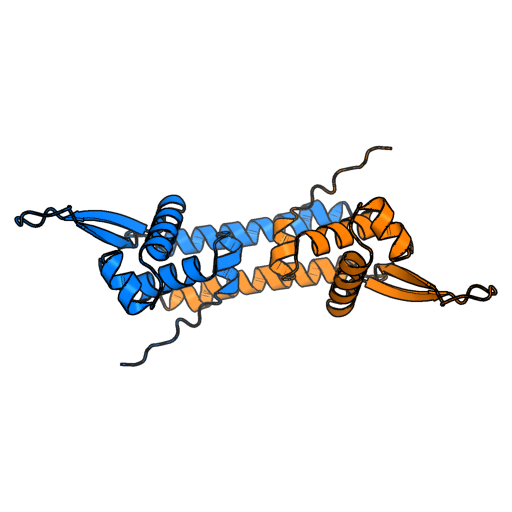TOM 1310 N N . VAL B 1 48 ? 14.219 -12.594 -14.867 1 98.25 48 VAL B N 1
ATOM 1311 C CA . VAL B 1 48 ? 14.703 -12.219 -13.547 1 98.25 48 VAL B CA 1
ATOM 1312 C C . VAL B 1 48 ? 15.617 -13.305 -13 1 98.25 48 VAL B C 1
ATOM 1314 O O . VAL B 1 48 ? 15.445 -14.492 -13.305 1 98.25 48 VAL B O 1
ATOM 1317 N N . SER B 1 49 ? 16.578 -13.016 -12.227 1 98.5 49 SER B N 1
ATOM 1318 C CA . SER B 1 49 ? 17.531 -13.992 -11.711 1 98.5 49 SER B CA 1
ATOM 1319 C C . SER B 1 49 ? 16.844 -15.055 -10.867 1 98.5 49 SER B C 1
ATOM 1321 O O . SER B 1 49 ? 15.844 -14.766 -10.203 1 98.5 49 SER B O 1
ATOM 1323 N N . LYS B 1 50 ? 17.453 -16.156 -10.859 1 97.75 50 LYS B N 1
ATOM 1324 C CA . LYS B 1 50 ? 16.906 -17.266 -10.07 1 97.75 50 LYS B CA 1
ATOM 1325 C C . LYS B 1 50 ? 16.859 -16.906 -8.586 1 97.75 50 LYS B C 1
ATOM 1327 O O . LYS B 1 50 ? 15.914 -17.281 -7.883 1 97.75 50 LYS B O 1
ATOM 1332 N N . THR B 1 51 ? 17.859 -16.234 -8.133 1 98 51 THR B N 1
ATOM 1333 C CA . THR B 1 51 ? 17.906 -15.805 -6.738 1 98 51 THR B CA 1
ATOM 1334 C C . THR B 1 51 ? 16.703 -14.938 -6.395 1 98 51 THR B C 1
ATOM 1336 O O . THR B 1 51 ? 16.031 -15.172 -5.395 1 98 51 THR B O 1
ATOM 1339 N N . THR B 1 52 ? 16.344 -13.969 -7.223 1 98.44 52 THR B N 1
ATOM 1340 C CA . THR B 1 52 ? 15.203 -13.086 -7.023 1 98.44 52 THR B CA 1
ATOM 1341 C C . THR B 1 52 ? 13.898 -13.883 -7.055 1 98.44 52 THR B C 1
ATOM 1343 O O . THR B 1 52 ? 13.023 -13.68 -6.211 1 98.44 52 THR B O 1
ATOM 1346 N N . ILE B 1 53 ? 13.891 -14.719 -7.965 1 98.69 53 ILE B N 1
ATOM 1347 C CA . ILE B 1 53 ? 12.703 -15.547 -8.117 1 98.69 53 ILE B CA 1
ATOM 1348 C C . ILE B 1 53 ? 12.531 -16.438 -6.887 1 98.69 53 ILE B C 1
ATOM 1350 O O . ILE B 1 53 ? 11.43 -16.562 -6.352 1 98.69 53 ILE B O 1
ATOM 1354 N N . GLU B 1 54 ? 13.562 -17.062 -6.492 1 98.31 54 GLU B N 1
ATOM 1355 C CA . GLU B 1 54 ? 13.5 -17.922 -5.316 1 98.31 54 GLU B CA 1
ATOM 1356 C C . GLU B 1 54 ? 13.062 -17.141 -4.082 1 98.31 54 GLU B C 1
ATOM 1358 O O . GLU B 1 54 ? 12.289 -17.656 -3.262 1 98.31 54 GLU B O 1
ATOM 1363 N N . ASN B 1 55 ? 13.5 -15.945 -3.938 1 98.75 55 ASN B N 1
ATOM 1364 C CA . ASN B 1 55 ? 13.062 -15.078 -2.85 1 98.75 55 ASN B CA 1
ATOM 1365 C C . ASN B 1 55 ? 11.57 -14.781 -2.939 1 98.75 55 ASN B C 1
ATOM 1367 O O . ASN B 1 55 ? 10.859 -14.844 -1.933 1 98.75 55 ASN B O 1
ATOM 1371 N N . SER B 1 56 ? 11.109 -14.492 -4.109 1 98.81 56 SER B N 1
ATOM 1372 C CA . SER B 1 56 ? 9.688 -14.227 -4.316 1 98.81 56 SER B CA 1
ATOM 1373 C C . SER B 1 56 ? 8.852 -15.461 -3.992 1 98.81 56 SER B C 1
ATOM 1375 O O . SER B 1 56 ? 7.816 -15.359 -3.322 1 98.81 56 SER B O 1
ATOM 1377 N N . LEU B 1 57 ? 9.328 -16.578 -4.469 1 98.75 57 LEU B N 1
ATOM 1378 C CA . LEU B 1 57 ? 8.609 -17.828 -4.238 1 98.75 57 LEU B CA 1
ATOM 1379 C C . LEU B 1 57 ? 8.539 -18.141 -2.748 1 98.75 57 LEU B C 1
ATOM 1381 O O . LEU B 1 57 ? 7.512 -18.609 -2.254 1 98.75 57 LEU B O 1
ATOM 1385 N N . LYS B 1 58 ? 9.602 -17.922 -2.096 1 98.69 58 LYS B N 1
ATOM 1386 C CA . LYS B 1 58 ? 9.602 -18.109 -0.649 1 98.69 58 LYS B CA 1
ATOM 1387 C C . LYS B 1 58 ? 8.578 -17.203 0.029 1 98.69 58 LYS B C 1
ATOM 1389 O O . LYS B 1 58 ? 7.824 -17.656 0.893 1 98.69 58 LYS B O 1
ATOM 1394 N N . LYS B 1 59 ? 8.523 -15.961 -0.375 1 98.75 59 LYS B N 1
ATOM 1395 C CA . LYS B 1 59 ? 7.574 -15.008 0.2 1 98.75 59 LYS B CA 1
ATOM 1396 C C . LYS B 1 59 ? 6.137 -15.43 -0.074 1 98.75 59 LYS B C 1
ATOM 1398 O O . LYS B 1 59 ? 5.285 -15.375 0.818 1 98.75 59 LYS B O 1
ATOM 1403 N N . LEU B 1 60 ? 5.902 -15.836 -1.275 1 98.75 60 LEU B N 1
ATOM 1404 C CA . LEU B 1 60 ? 4.562 -16.266 -1.662 1 98.75 60 LEU B CA 1
ATOM 1405 C C . LEU B 1 60 ? 4.148 -17.516 -0.909 1 98.75 60 LEU B C 1
ATOM 1407 O O . LEU B 1 60 ? 2.975 -17.703 -0.581 1 98.75 60 LEU B O 1
ATOM 1411 N N . MET B 1 61 ? 5.16 -18.375 -0.614 1 98.62 61 MET B N 1
ATOM 1412 C CA . MET B 1 61 ? 4.902 -19.547 0.216 1 98.62 61 MET B CA 1
ATOM 1413 C C . MET B 1 61 ? 4.586 -19.141 1.651 1 98.62 61 MET B C 1
ATOM 1415 O O . MET B 1 61 ? 3.66 -19.672 2.264 1 98.62 61 MET B O 1
ATOM 1419 N N . ASP B 1 62 ? 5.32 -18.172 2.199 1 98.56 62 ASP B N 1
ATOM 1420 C CA . ASP B 1 62 ? 5.109 -17.672 3.557 1 98.56 62 ASP B CA 1
ATOM 1421 C C . ASP B 1 62 ? 3.715 -17.062 3.711 1 98.56 62 ASP B C 1
ATOM 1423 O O . ASP B 1 62 ? 3.082 -17.219 4.758 1 98.56 62 ASP B O 1
ATOM 1427 N N . ILE B 1 63 ? 3.271 -16.375 2.695 1 98.25 63 ILE B N 1
ATOM 1428 C CA . ILE B 1 63 ? 1.945 -15.773 2.684 1 98.25 63 ILE B CA 1
ATOM 1429 C C . ILE B 1 63 ? 0.879 -16.859 2.611 1 98.25 63 ILE B C 1
ATOM 1431 O O . ILE B 1 63 ? -0.245 -16.672 3.082 1 98.25 63 ILE B O 1
ATOM 1435 N N . GLY B 1 64 ? 1.24 -17.938 1.941 1 98.5 64 GLY B N 1
ATOM 1436 C CA . GLY B 1 64 ? 0.333 -19.062 1.869 1 98.5 64 GLY B CA 1
ATOM 1437 C C . GLY B 1 64 ? -0.425 -19.141 0.558 1 98.5 64 GLY B C 1
ATOM 1438 O O . GLY B 1 64 ? -1.532 -19.688 0.505 1 98.5 64 GLY B O 1
ATOM 1439 N N . LEU B 1 65 ? 0.15 -18.625 -0.484 1 98.56 65 LEU B N 1
ATOM 1440 C CA . LEU B 1 65 ? -0.551 -18.594 -1.763 1 98.56 65 LEU B CA 1
ATOM 1441 C C . LEU B 1 65 ? -0.053 -19.703 -2.684 1 98.56 65 LEU B C 1
ATOM 1443 O O . LEU B 1 65 ? -0.743 -20.094 -3.631 1 98.56 65 LEU B O 1
ATOM 1447 N N . ILE B 1 66 ? 1.201 -20.203 -2.398 1 98.75 66 ILE B N 1
ATOM 1448 C CA . ILE B 1 66 ? 1.764 -21.266 -3.232 1 98.75 66 ILE B CA 1
ATOM 1449 C C . ILE B 1 66 ? 2.402 -22.328 -2.35 1 98.75 66 ILE B C 1
ATOM 1451 O O . ILE B 1 66 ? 2.588 -22.125 -1.148 1 98.75 66 ILE B O 1
ATOM 1455 N N . THR B 1 67 ? 2.627 -23.438 -2.893 1 98.31 67 THR B N 1
ATOM 1456 C CA . THR B 1 67 ? 3.352 -24.531 -2.271 1 98.31 67 THR B CA 1
ATOM 1457 C C . THR B 1 67 ? 4.387 -25.109 -3.234 1 98.31 67 THR B C 1
ATOM 1459 O O . THR B 1 67 ? 4.453 -24.719 -4.398 1 98.31 67 THR B O 1
ATOM 1462 N N . ARG B 1 68 ? 5.262 -25.953 -2.717 1 97.19 68 ARG B N 1
ATOM 1463 C CA . ARG B 1 68 ? 6.238 -26.578 -3.592 1 97.19 68 ARG B CA 1
ATOM 1464 C C . ARG B 1 68 ? 6.355 -28.078 -3.291 1 97.19 68 ARG B C 1
ATOM 1466 O O . ARG B 1 68 ? 6.023 -28.516 -2.189 1 97.19 68 ARG B O 1
ATOM 1473 N N . GLU B 1 69 ? 6.711 -28.828 -4.273 1 95 69 GLU B N 1
ATOM 1474 C CA . GLU B 1 69 ? 6.965 -30.266 -4.164 1 95 69 GLU B CA 1
ATOM 1475 C C . GLU B 1 69 ? 8.32 -30.641 -4.766 1 95 69 GLU B C 1
ATOM 1477 O O . GLU B 1 69 ? 8.703 -30.094 -5.805 1 95 69 GLU B O 1
ATOM 1482 N N . LYS B 1 70 ? 8.953 -31.5 -3.984 1 91.38 70 LYS B N 1
ATOM 1483 C CA . LYS B 1 70 ? 10.25 -31.984 -4.465 1 91.38 70 LYS B CA 1
ATOM 1484 C C . LYS B 1 70 ? 10.07 -33.062 -5.527 1 91.38 70 LYS B C 1
ATOM 1486 O O . LYS B 1 70 ? 9.258 -34 -5.359 1 91.38 70 LYS B O 1
ATOM 1491 N N . LYS B 1 71 ? 10.562 -32.844 -6.695 1 82.25 71 LYS B N 1
ATOM 1492 C CA . LYS B 1 71 ? 10.586 -33.906 -7.672 1 82.25 71 LYS B CA 1
ATOM 1493 C C . LYS B 1 71 ? 12 -34.5 -7.824 1 82.25 71 LYS B C 1
ATOM 1495 O O . LYS B 1 71 ? 12.953 -33.75 -8.031 1 82.25 71 LYS B O 1
ATOM 1500 N N . THR B 1 72 ? 12.133 -35.75 -7.262 1 71.88 72 THR B N 1
ATOM 1501 C CA . THR B 1 72 ? 13.406 -36.469 -7.379 1 71.88 72 THR B CA 1
ATOM 1502 C C . THR B 1 72 ? 13.578 -37.031 -8.781 1 71.88 72 THR B C 1
ATOM 1504 O O . THR B 1 72 ? 12.734 -37.812 -9.25 1 71.88 72 THR B O 1
ATOM 1507 N N . ASP B 1 73 ? 13.906 -36.188 -9.68 1 62.47 73 ASP B N 1
ATOM 1508 C CA . ASP B 1 73 ? 14.242 -36.844 -10.938 1 62.47 73 ASP B CA 1
ATOM 1509 C C . ASP B 1 73 ? 15.281 -37.938 -10.719 1 62.47 73 ASP B C 1
ATOM 1511 O O . ASP B 1 73 ? 16.141 -37.812 -9.836 1 62.47 73 ASP B O 1
ATOM 1515 N N . LYS B 1 74 ? 14.844 -39.188 -11.133 1 61.5 74 LYS B N 1
ATOM 1516 C CA . LYS B 1 74 ? 15.734 -40.344 -11.102 1 61.5 74 LYS B CA 1
ATOM 1517 C C . LYS B 1 74 ? 17.172 -39.969 -11.438 1 61.5 74 LYS B C 1
ATOM 1519 O O . LYS B 1 74 ? 18.078 -40.781 -11.344 1 61.5 74 LYS B O 1
ATOM 1524 N N . ARG B 1 75 ? 17.375 -38.812 -12.055 1 59.22 75 ARG B N 1
ATOM 1525 C CA . ARG B 1 75 ? 18.75 -38.531 -12.484 1 59.22 75 ARG B CA 1
ATOM 1526 C C . ARG B 1 75 ? 19.594 -38 -11.336 1 59.22 75 ARG B C 1
ATOM 1528 O O . ARG B 1 75 ? 19.047 -37.469 -10.359 1 59.22 75 ARG B O 1
ATOM 1535 N N . ILE B 1 76 ? 20.688 -38.219 -11.359 1 63.88 76 ILE B N 1
ATOM 1536 C CA . ILE B 1 76 ? 21.875 -37.844 -10.602 1 63.88 76 ILE B CA 1
ATOM 1537 C C . ILE B 1 76 ? 21.953 -36.312 -10.516 1 63.88 76 ILE B C 1
ATOM 1539 O O . ILE B 1 76 ? 22.031 -35.625 -11.531 1 63.88 76 ILE B O 1
ATOM 1543 N N . GLY B 1 77 ? 21.062 -35.656 -9.859 1 64.38 77 GLY B N 1
ATOM 1544 C CA . GLY B 1 77 ? 21.234 -34.219 -9.641 1 64.38 77 GLY B CA 1
ATOM 1545 C C . GLY B 1 77 ? 20.375 -33.688 -8.508 1 64.38 77 GLY B C 1
ATOM 1546 O O . GLY B 1 77 ? 19.672 -34.438 -7.836 1 64.38 77 GLY B O 1
ATOM 1547 N N . ARG B 1 78 ? 20.578 -32.375 -8.133 1 71.94 78 ARG B N 1
ATOM 1548 C CA . ARG B 1 78 ? 19.859 -31.672 -7.078 1 71.94 78 ARG B CA 1
ATOM 1549 C C . ARG B 1 78 ? 18.359 -31.703 -7.312 1 71.94 78 ARG B C 1
ATOM 1551 O O . ARG B 1 78 ? 17.891 -31.406 -8.414 1 71.94 78 ARG B O 1
ATOM 1558 N N . PRO B 1 79 ? 17.734 -32.375 -6.473 1 77.19 79 PRO B N 1
ATOM 1559 C CA . PRO B 1 79 ? 16.281 -32.375 -6.59 1 77.19 79 PRO B CA 1
ATOM 1560 C C . PRO B 1 79 ? 15.711 -31.016 -6.957 1 77.19 79 PRO B C 1
ATOM 1562 O O . PRO B 1 79 ? 16.234 -29.984 -6.535 1 77.19 79 PRO B O 1
ATOM 1565 N N . LYS B 1 80 ? 14.898 -30.984 -7.98 1 87.62 80 LYS B N 1
ATOM 1566 C CA . LYS B 1 80 ? 14.242 -29.734 -8.359 1 87.62 80 LYS B CA 1
ATOM 1567 C C . LYS B 1 80 ? 12.891 -29.578 -7.66 1 87.62 80 LYS B C 1
ATOM 1569 O O . LYS B 1 80 ? 12.188 -30.578 -7.461 1 87.62 80 LYS B O 1
ATOM 1574 N N . TYR B 1 81 ? 12.641 -28.391 -7.164 1 95.12 81 TYR B N 1
ATOM 1575 C CA . TYR B 1 81 ? 11.336 -28.094 -6.594 1 95.12 81 TYR B CA 1
ATOM 1576 C C . TYR B 1 81 ? 10.398 -27.516 -7.656 1 95.12 81 TYR B C 1
ATOM 1578 O O . TYR B 1 81 ? 10.82 -26.719 -8.492 1 95.12 81 TYR B O 1
ATOM 1586 N N . TYR B 1 82 ? 9.156 -28 -7.617 1 97.31 82 TYR B N 1
ATOM 1587 C CA . TYR B 1 82 ? 8.102 -27.438 -8.445 1 97.31 82 TYR B CA 1
ATOM 1588 C C . TYR B 1 82 ? 7.121 -26.641 -7.598 1 97.31 82 TYR B C 1
ATOM 1590 O O . TYR B 1 82 ? 6.641 -27.109 -6.566 1 97.31 82 TYR B O 1
ATOM 1598 N N . TYR B 1 83 ? 6.836 -25.406 -8.039 1 98.25 83 TYR B N 1
ATOM 1599 C CA . TYR B 1 83 ? 5.961 -24.484 -7.328 1 98.25 83 TYR B CA 1
ATOM 1600 C C . TYR B 1 83 ? 4.609 -24.359 -8.023 1 98.25 83 TYR B C 1
ATOM 1602 O O . TYR B 1 83 ? 4.539 -24.328 -9.25 1 98.25 83 TYR B O 1
ATOM 1610 N N . THR B 1 84 ? 3.592 -24.375 -7.27 1 97.81 84 THR B N 1
ATOM 1611 C CA . THR B 1 84 ? 2.254 -24.219 -7.828 1 97.81 84 THR B CA 1
ATOM 1612 C C . THR B 1 84 ? 1.34 -23.484 -6.852 1 97.81 84 THR B C 1
ATOM 1614 O O . THR B 1 84 ? 1.641 -23.391 -5.656 1 97.81 84 THR B O 1
ATOM 1617 N N . LEU B 1 85 ? 0.28 -22.922 -7.348 1 98.25 85 LEU B N 1
ATOM 1618 C CA . LEU B 1 85 ? -0.748 -22.328 -6.5 1 98.25 85 LEU B CA 1
ATOM 1619 C C . LEU B 1 85 ? -1.38 -23.375 -5.594 1 98.25 85 LEU B C 1
ATOM 1621 O O . LEU B 1 85 ? -1.546 -24.531 -5.992 1 98.25 85 LEU B O 1
ATOM 1625 N N . ILE B 1 86 ? -1.688 -22.953 -4.41 1 98.12 86 ILE B N 1
ATOM 1626 C CA . ILE B 1 86 ? -2.467 -23.859 -3.576 1 98.12 86 ILE B CA 1
ATOM 1627 C C . ILE B 1 86 ? -3.857 -24.062 -4.18 1 98.12 86 ILE B C 1
ATOM 1629 O O . ILE B 1 86 ? -4.312 -23.234 -4.977 1 98.12 86 ILE B O 1
ATOM 1633 N N . ILE B 1 87 ? -4.586 -25.125 -3.883 1 96.31 87 ILE B N 1
ATOM 1634 C CA . ILE B 1 87 ? -5.863 -25.516 -4.473 1 96.31 87 ILE B CA 1
ATOM 1635 C C . ILE B 1 87 ? -6.891 -24.406 -4.266 1 96.31 87 ILE B C 1
ATOM 1637 O O . ILE B 1 87 ? -7.637 -24.062 -5.188 1 96.31 87 ILE B O 1
ATOM 1641 N N . ASN B 1 88 ? -7.035 -23.766 -3.117 1 96.38 88 ASN B N 1
ATOM 1642 C CA . ASN B 1 88 ? -8.039 -22.75 -2.799 1 96.38 88 ASN B CA 1
ATOM 1643 C C . ASN B 1 88 ? -7.441 -21.359 -2.826 1 96.38 88 ASN B C 1
ATOM 1645 O O . ASN B 1 88 ? -7.855 -20.484 -2.057 1 96.38 88 ASN B O 1
ATOM 1649 N N . PHE B 1 89 ? -6.406 -21.141 -3.738 1 97.31 89 PHE B N 1
ATOM 1650 C CA . PHE B 1 89 ? -5.695 -19.859 -3.725 1 97.31 89 PHE B CA 1
ATOM 1651 C C . PHE B 1 89 ? -6.648 -18.703 -4 1 97.31 89 PHE B C 1
ATOM 1653 O O . PHE B 1 89 ? -6.48 -17.609 -3.455 1 97.31 89 PHE B O 1
ATOM 1660 N N . GLU B 1 90 ? -7.676 -18.922 -4.801 1 95.56 90 GLU B N 1
ATOM 1661 C CA . GLU B 1 90 ? -8.625 -17.859 -5.117 1 95.56 90 GLU B CA 1
ATOM 1662 C C . GLU B 1 90 ? -9.375 -17.391 -3.871 1 95.56 90 GLU B C 1
ATOM 1664 O O . GLU B 1 90 ? -9.516 -16.188 -3.637 1 95.56 90 GLU B O 1
ATOM 1669 N N . ASP B 1 91 ? -9.852 -18.391 -3.117 1 96.56 91 ASP B N 1
ATOM 1670 C CA . ASP B 1 91 ? -10.539 -18.078 -1.87 1 96.56 91 ASP B CA 1
ATOM 1671 C C . ASP B 1 91 ? -9.609 -17.375 -0.886 1 96.56 91 ASP B C 1
ATOM 1673 O O . ASP B 1 91 ? -10.016 -16.438 -0.206 1 96.56 91 ASP B O 1
ATOM 1677 N N . LYS B 1 92 ? -8.461 -17.859 -0.789 1 97.5 92 LYS B N 1
ATOM 1678 C CA . LYS B 1 92 ? -7.492 -17.25 0.113 1 97.5 92 LYS B CA 1
ATOM 1679 C C . LYS B 1 92 ? -7.215 -15.805 -0.275 1 97.5 92 LYS B C 1
ATOM 1681 O O . LYS B 1 92 ? -7.188 -14.922 0.584 1 97.5 92 LYS B O 1
ATOM 1686 N N . MET B 1 93 ? -6.969 -15.562 -1.554 1 97.12 93 MET B N 1
ATOM 1687 C CA . MET B 1 93 ? -6.707 -14.203 -2.021 1 97.12 93 MET B CA 1
ATOM 1688 C C . MET B 1 93 ? -7.914 -13.305 -1.776 1 97.12 93 MET B C 1
ATOM 1690 O O . MET B 1 93 ? -7.758 -12.156 -1.35 1 97.12 93 MET B O 1
ATOM 1694 N N . ARG B 1 94 ? -9.07 -13.805 -2.082 1 96 94 ARG B N 1
ATOM 1695 C CA . ARG B 1 94 ? -10.289 -13.039 -1.835 1 96 94 ARG B CA 1
ATOM 1696 C C . ARG B 1 94 ? -10.391 -12.625 -0.37 1 96 94 ARG B C 1
ATOM 1698 O O . ARG B 1 94 ? -10.648 -11.461 -0.064 1 96 94 ARG B O 1
ATOM 1705 N N . ASN B 1 95 ? -10.172 -13.594 0.499 1 97.44 95 ASN B N 1
ATOM 1706 C CA . ASN B 1 95 ? -10.266 -13.336 1.932 1 97.44 95 ASN B CA 1
ATOM 1707 C C . ASN B 1 95 ? -9.18 -12.375 2.4 1 97.44 95 ASN B C 1
ATOM 1709 O O . ASN B 1 95 ? -9.422 -11.523 3.252 1 97.44 95 ASN B O 1
ATOM 1713 N N . ASP B 1 96 ? -7.984 -12.555 1.875 1 97.81 96 ASP B N 1
ATOM 1714 C CA . ASP B 1 96 ? -6.898 -11.641 2.223 1 97.81 96 ASP B CA 1
ATOM 1715 C C . ASP B 1 96 ? -7.223 -10.211 1.804 1 97.81 96 ASP B C 1
ATOM 1717 O O . ASP B 1 96 ? -7 -9.273 2.566 1 97.81 96 ASP B O 1
ATOM 1721 N N . LEU B 1 97 ? -7.746 -10.008 0.652 1 97.31 97 LEU B N 1
ATOM 1722 C CA . LEU B 1 97 ? -8.086 -8.688 0.147 1 97.31 97 LEU B CA 1
ATOM 1723 C C . LEU B 1 97 ? -9.242 -8.086 0.937 1 97.31 97 LEU B C 1
ATOM 1725 O O . LEU B 1 97 ? -9.258 -6.883 1.213 1 97.31 97 LEU B O 1
ATOM 1729 N N . LEU B 1 98 ? -10.227 -8.953 1.287 1 96.94 98 LEU B N 1
ATOM 1730 C CA . LEU B 1 98 ? -11.328 -8.5 2.125 1 96.94 98 LEU B CA 1
ATOM 1731 C C . LEU B 1 98 ? -10.82 -8 3.473 1 96.94 98 LEU B C 1
ATOM 1733 O O . LEU B 1 98 ? -11.289 -6.984 3.982 1 96.94 98 LEU B O 1
ATOM 1737 N N . ASN B 1 99 ? -9.898 -8.719 4 1 97.31 99 ASN B N 1
ATOM 1738 C CA . ASN B 1 99 ? -9.312 -8.305 5.27 1 97.31 99 ASN B CA 1
ATOM 1739 C C . ASN B 1 99 ? -8.57 -6.977 5.137 1 97.31 99 ASN B C 1
ATOM 1741 O O . ASN B 1 99 ? -8.578 -6.164 6.059 1 97.31 99 ASN B O 1
ATOM 1745 N N . CYS B 1 100 ? -7.957 -6.805 4.078 1 97.5 100 CYS B N 1
ATOM 1746 C CA . CYS B 1 100 ? -7.301 -5.535 3.795 1 97.5 100 CYS B CA 1
ATOM 1747 C C . CYS B 1 100 ? -8.312 -4.395 3.77 1 97.5 100 CYS B C 1
ATOM 1749 O O . CYS B 1 100 ? -8.094 -3.352 4.391 1 97.5 100 CYS B O 1
ATOM 1751 N N . SER B 1 101 ? -9.383 -4.562 3.08 1 97 101 SER B N 1
ATOM 1752 C CA . SER B 1 101 ? -10.438 -3.555 3.027 1 97 101 SER B CA 1
ATOM 1753 C C . SER B 1 101 ? -10.984 -3.256 4.418 1 97 101 SER B C 1
ATOM 1755 O O . SER B 1 101 ? -11.273 -2.104 4.746 1 97 101 SER B O 1
ATOM 1757 N N . LYS B 1 102 ? -11.102 -4.246 5.219 1 95.69 102 LYS B N 1
ATOM 1758 C CA . LYS B 1 102 ? -11.617 -4.082 6.574 1 95.69 102 LYS B CA 1
ATOM 1759 C C . LYS B 1 102 ? -10.672 -3.23 7.422 1 95.69 102 LYS B C 1
ATOM 1761 O O . LYS B 1 102 ? -11.125 -2.459 8.273 1 95.69 102 LYS B O 1
ATOM 1766 N N . LEU B 1 103 ? -9.43 -3.459 7.23 1 95.31 103 LEU B N 1
ATOM 1767 C CA . LEU B 1 103 ? -8.453 -2.654 7.953 1 95.31 103 LEU B CA 1
ATOM 1768 C C . LEU B 1 103 ? -8.609 -1.175 7.617 1 95.31 103 LEU B C 1
ATOM 1770 O O . LEU B 1 103 ? -8.539 -0.322 8.508 1 95.31 103 LEU B O 1
ATOM 1774 N N . ILE B 1 104 ? -8.805 -0.837 6.363 1 96.69 104 ILE B N 1
ATOM 1775 C CA . ILE B 1 104 ? -9 0.546 5.945 1 96.69 104 ILE B CA 1
ATOM 1776 C C . ILE B 1 104 ? -10.25 1.112 6.609 1 96.69 104 ILE B C 1
ATOM 1778 O O . ILE B 1 104 ? -10.234 2.232 7.125 1 96.69 104 ILE B O 1
ATOM 1782 N N . ASP B 1 105 ? -11.258 0.292 6.594 1 95.56 105 ASP B N 1
ATOM 1783 C CA . ASP B 1 105 ? -12.523 0.727 7.176 1 95.56 105 ASP B CA 1
ATOM 1784 C C . ASP B 1 105 ? -12.375 0.998 8.672 1 95.56 105 ASP B C 1
ATOM 1786 O O . ASP B 1 105 ? -12.984 1.93 9.203 1 95.56 105 ASP B O 1
ATOM 1790 N N . GLN B 1 106 ? -11.625 0.183 9.289 1 94.38 106 GLN B N 1
ATOM 1791 C CA . GLN B 1 106 ? -11.383 0.375 10.711 1 94.38 106 GLN B CA 1
ATOM 1792 C C . GLN B 1 106 ? -10.656 1.69 10.977 1 94.38 106 GLN B C 1
ATOM 1794 O O . GLN B 1 106 ? -10.953 2.391 11.945 1 94.38 106 GLN B O 1
ATOM 1799 N N . VAL B 1 107 ? -9.688 1.962 10.109 1 94.31 107 VAL B N 1
ATOM 1800 C CA . VAL B 1 107 ? -8.953 3.215 10.25 1 94.31 107 VAL B CA 1
ATOM 1801 C C . VAL B 1 107 ? -9.914 4.395 10.094 1 94.31 107 VAL B C 1
ATOM 1803 O O . VAL B 1 107 ? -9.844 5.363 10.852 1 94.31 107 VAL B O 1
ATOM 1806 N N . ILE B 1 108 ? -10.773 4.332 9.188 1 94.69 108 ILE B N 1
ATOM 1807 C CA . ILE B 1 108 ? -11.75 5.383 8.93 1 94.69 108 ILE B CA 1
ATOM 1808 C C . ILE B 1 108 ? -12.656 5.559 10.141 1 94.69 108 ILE B C 1
ATOM 1810 O O . ILE B 1 108 ? -12.891 6.68 10.602 1 94.69 108 ILE B O 1
ATOM 1814 N N . SER B 1 109 ? -13.125 4.484 10.688 1 93.25 109 SER B N 1
ATOM 1815 C CA . SER B 1 109 ? -14.133 4.512 11.742 1 93.25 109 SER B CA 1
ATOM 1816 C C . SER B 1 109 ? -13.508 4.816 13.102 1 93.25 109 SER B C 1
ATOM 1818 O O . SER B 1 109 ? -14.125 5.473 13.945 1 93.25 109 SER B O 1
ATOM 1820 N N . GLU B 1 110 ? -12.281 4.375 13.352 1 91.38 110 GLU B N 1
ATOM 1821 C CA . GLU B 1 110 ? -11.695 4.488 14.688 1 91.38 110 GLU B CA 1
ATOM 1822 C C . GLU B 1 110 ? -10.656 5.605 14.734 1 91.38 110 GLU B C 1
ATOM 1824 O O . GLU B 1 110 ? -10.781 6.543 15.523 1 91.38 110 GLU B O 1
ATOM 1829 N N . ASP B 1 111 ? -9.75 5.52 13.836 1 86.44 111 ASP B N 1
ATOM 1830 C CA . ASP B 1 111 ? -8.633 6.453 13.898 1 86.44 111 ASP B CA 1
ATOM 1831 C C . ASP B 1 111 ? -9.0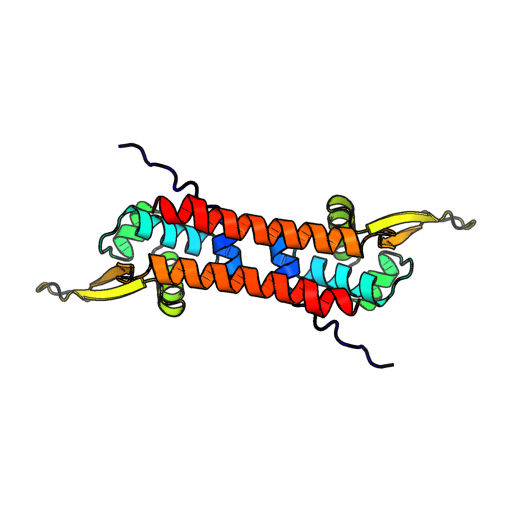62 7.855 13.469 1 86.44 111 ASP B C 1
ATOM 1833 O O . ASP B 1 111 ? -8.703 8.844 14.109 1 86.44 111 ASP B O 1
ATOM 1837 N N . MET B 1 112 ? -9.789 7.973 12.422 1 87.69 112 MET B N 1
ATOM 1838 C CA . MET B 1 112 ? -10.18 9.281 11.898 1 87.69 112 MET B CA 1
ATOM 1839 C C . MET B 1 112 ? -11.156 9.969 12.844 1 87.69 112 MET B C 1
ATOM 1841 O O . MET B 1 112 ? -11.25 11.195 12.859 1 87.69 112 MET B O 1
ATOM 1845 N N . ALA B 1 113 ? -11.914 9.164 13.617 1 83.62 113 ALA B N 1
ATOM 1846 C CA . ALA B 1 113 ? -12.844 9.727 14.594 1 83.62 113 ALA B CA 1
ATOM 1847 C C . ALA B 1 113 ? -12.094 10.406 15.734 1 83.62 113 ALA B C 1
ATOM 1849 O O . ALA B 1 113 ? -12.641 11.273 16.406 1 83.62 113 ALA B O 1
ATOM 1850 N N . ARG B 1 114 ? -10.836 10.023 15.969 1 79.31 114 ARG B N 1
ATOM 1851 C CA . ARG B 1 114 ? -10.07 10.539 17.109 1 79.31 114 ARG B CA 1
ATOM 1852 C C . ARG B 1 114 ? -9.227 11.742 16.688 1 79.31 114 ARG B C 1
ATOM 1854 O O . ARG B 1 114 ? -8.578 12.367 17.516 1 79.31 114 ARG B O 1
ATOM 1861 N N . ILE B 1 115 ? -9.148 11.945 15.391 1 76.38 115 ILE B N 1
ATOM 1862 C CA . ILE B 1 115 ? -8.406 13.102 14.906 1 76.38 115 ILE B CA 1
ATOM 1863 C C . ILE B 1 115 ? -9.297 14.344 14.969 1 76.38 115 ILE B C 1
ATOM 1865 O O . ILE B 1 115 ? -10.492 14.273 14.672 1 76.38 115 ILE B O 1
#

Foldseek 3Di:
DCPVPPPDDLVLVCVLLVHDSVLSVLLVVLVVVQDWDFLVRSCVVVVHDSVVSVVSLVSCVVLPQKDWDWDPDPDDDDTTIIMHGDPCSVVSSVVSSVVVVVVVVCCVVPVVVVD/DCPVPPPDDLVLVCVLLVHDSLLSVLLVVLVVVQDWDFLVRSCVVVVHDSVSSVVSLVSCVVLPQKDWDFDPDPDDDDTTIIMHGDPCSVVSSVVSSVVVVVVVVCCVVPVVVVD

Radius of gyration: 22.89 Å; Cα contacts (8 Å, |Δi|>4): 260; chains: 2; bounding box: 38×83×55 Å

pLDDT: mean 90.72, std 14.63, range [27.75, 98.81]

Sequence (230 aa):
MSQEKMGINKEVIRCCYKISDTDVDCLLKLIELRKPITSEELSDMMKVSKTTIENSLKKLMDIGLITREKKTDKRIGRPKYYYTLIINFEDKMRNDLLNCSKLIDQVISEDMARIMSQEKMGINKEVIRCCYKISDTDVDCLLKLIELRKPITSEELSDMMKVSKTTIENSLKKLMDIGLITREKKTDKRIGRPKYYYTLIINFEDKMRNDLLNCSKLIDQVISEDMARI

InterPro domains:
  IPR002831 Transcription regulator TrmB, N-terminal [PF01978] (16-83)
  IPR011991 ArsR-like helix-turn-helix domain [cd00090] (20-83)
  IPR036388 Winged helix-like DNA-binding domain superfamily [G3DSA:1.10.10.10] (1-109)
  IPR036390 Winged helix DNA-binding domain superfamily [SSF46785] (12-91)